Protein AF-A0A8X6Z2D5-F1 (afdb_monomer_lite)

pLDDT: mean 85.99, std 12.81, range [37.62, 97.56]

Structure (mmCIF, N/CA/C/O backbone):
data_AF-A0A8X6Z2D5-F1
#
_entry.id   AF-A0A8X6Z2D5-F1
#
loop_
_atom_site.group_PDB
_atom_site.id
_atom_site.type_symbol
_atom_site.label_atom_id
_atom_site.label_alt_id
_atom_site.label_comp_id
_atom_site.label_asym_id
_atom_site.label_entity_id
_atom_site.label_seq_id
_atom_site.pdbx_PDB_ins_code
_atom_site.Cartn_x
_atom_site.Cartn_y
_atom_site.Cartn_z
_atom_site.occupancy
_atom_site.B_iso_or_equiv
_atom_site.auth_seq_id
_atom_site.auth_comp_id
_atom_site.auth_asym_id
_atom_site.auth_atom_id
_atom_site.pdbx_PDB_model_num
ATOM 1 N N . MET A 1 1 ? -10.924 26.704 17.036 1.00 37.62 1 MET A N 1
ATOM 2 C CA . MET A 1 1 ? -10.462 25.997 18.249 1.00 37.62 1 MET A CA 1
ATOM 3 C C . MET A 1 1 ? -11.273 24.718 18.357 1.00 37.62 1 MET A C 1
ATOM 5 O O . MET A 1 1 ? -12.371 24.738 18.892 1.00 37.62 1 MET A O 1
ATOM 9 N N . THR A 1 2 ? -10.806 23.652 17.717 1.00 44.72 2 THR A N 1
ATOM 10 C CA . THR A 1 2 ? -11.481 22.350 17.671 1.00 44.72 2 THR A CA 1
ATOM 11 C C . THR A 1 2 ? -11.037 21.524 18.874 1.00 44.72 2 THR A C 1
ATOM 13 O O . THR A 1 2 ? -9.843 21.327 19.091 1.00 44.72 2 THR A O 1
ATOM 16 N N . GLN A 1 3 ? -12.001 21.111 19.698 1.00 43.38 3 GLN A N 1
ATOM 17 C CA . GLN A 1 3 ? -11.775 20.192 20.811 1.00 43.38 3 GLN A CA 1
ATOM 18 C C . GLN A 1 3 ? -11.219 18.876 20.270 1.00 43.38 3 GLN A C 1
ATOM 20 O O . GLN A 1 3 ? -11.654 18.371 19.237 1.00 43.38 3 GLN A O 1
ATOM 25 N N . ALA A 1 4 ? -10.183 18.396 20.940 1.00 48.38 4 ALA A N 1
ATOM 26 C CA . ALA A 1 4 ? -9.207 17.505 20.363 1.00 48.38 4 ALA A CA 1
ATOM 27 C C . ALA A 1 4 ? -9.666 16.038 20.412 1.00 48.38 4 ALA A C 1
ATOM 29 O O . ALA A 1 4 ? -10.122 15.540 21.441 1.00 48.38 4 ALA A O 1
ATOM 30 N N . ASN A 1 5 ? -9.487 15.343 19.289 1.00 57.16 5 ASN A N 1
ATOM 31 C CA . ASN A 1 5 ? -9.831 13.937 19.059 1.00 57.16 5 ASN A CA 1
ATOM 32 C C . ASN A 1 5 ? -8.776 12.977 19.671 1.00 57.16 5 ASN A C 1
ATOM 34 O O . ASN A 1 5 ? -8.463 11.919 19.127 1.00 57.16 5 ASN A O 1
ATOM 38 N N . ILE A 1 6 ? -8.194 13.376 20.810 1.00 58.06 6 ILE A N 1
ATOM 39 C CA . ILE A 1 6 ? -6.937 12.854 21.379 1.00 58.06 6 ILE A CA 1
ATOM 40 C C . ILE A 1 6 ? -6.948 11.334 21.626 1.00 58.06 6 ILE A C 1
ATOM 42 O O . ILE A 1 6 ? -5.952 10.692 21.293 1.00 58.06 6 ILE A O 1
ATOM 46 N N . PRO A 1 7 ? -8.012 10.714 22.179 1.00 61.72 7 PRO A N 1
ATOM 47 C CA . PRO A 1 7 ? -7.972 9.287 22.514 1.00 61.72 7 PRO A CA 1
ATOM 48 C C . PRO A 1 7 ? -7.871 8.384 21.279 1.00 61.72 7 PRO A C 1
ATOM 50 O O . PRO A 1 7 ? -7.182 7.365 21.304 1.00 61.72 7 PRO A O 1
ATOM 53 N N . MET A 1 8 ? -8.529 8.775 20.183 1.00 66.75 8 MET A N 1
ATOM 54 C CA . MET A 1 8 ? -8.512 8.028 18.924 1.00 66.75 8 MET A CA 1
ATOM 55 C C . MET A 1 8 ? -7.138 8.126 18.250 1.00 66.75 8 MET A C 1
ATOM 57 O O . MET A 1 8 ? -6.596 7.126 17.781 1.00 66.75 8 MET A O 1
ATOM 61 N N . GLU A 1 9 ? -6.535 9.316 18.275 1.00 78.44 9 GLU A N 1
ATOM 62 C CA . GLU A 1 9 ? -5.203 9.563 17.713 1.00 78.44 9 GLU A CA 1
ATOM 63 C C . GLU A 1 9 ? -4.095 8.845 18.499 1.00 78.44 9 GLU A C 1
ATOM 65 O O . GLU A 1 9 ? -3.154 8.328 17.897 1.00 78.44 9 GLU A O 1
ATOM 70 N N . GLN A 1 10 ? -4.222 8.735 19.827 1.00 81.44 10 GLN A N 1
ATOM 71 C CA . GLN A 1 10 ? -3.289 7.970 20.665 1.00 81.44 10 GLN A CA 1
ATOM 72 C C . GLN A 1 10 ? -3.332 6.466 20.369 1.00 81.44 10 GLN A C 1
ATOM 74 O O . GLN A 1 10 ? -2.277 5.842 20.233 1.00 81.44 10 GLN A O 1
ATOM 79 N N . GLY A 1 11 ? -4.530 5.887 20.227 1.00 86.12 11 GLY A N 1
ATOM 80 C CA . GLY A 1 11 ? -4.684 4.471 19.883 1.00 86.12 11 GLY A CA 1
ATOM 81 C C . GLY A 1 11 ? -4.113 4.140 18.501 1.00 86.12 11 GLY A C 1
ATOM 82 O O . GLY A 1 11 ? -3.405 3.145 18.339 1.00 86.12 11 GLY A O 1
ATOM 83 N N . LEU A 1 12 ? -4.356 5.011 17.517 1.00 89.19 12 LEU A N 1
ATOM 84 C CA . LEU A 1 12 ? -3.780 4.886 16.178 1.00 89.19 12 LEU A CA 1
ATOM 85 C C . LEU A 1 12 ? -2.249 4.981 16.204 1.00 89.19 12 LEU A C 1
ATOM 87 O O . LEU A 1 12 ? -1.568 4.169 15.577 1.00 89.19 12 LEU A O 1
ATOM 91 N N . LEU A 1 13 ? -1.702 5.946 16.949 1.00 91.62 13 LEU A N 1
ATOM 92 C CA . LEU A 1 13 ? -0.259 6.128 17.069 1.00 91.62 13 LEU A CA 1
ATOM 93 C C . LEU A 1 13 ? 0.415 4.875 17.634 1.00 91.62 13 LEU A C 1
ATOM 95 O O . LEU A 1 13 ? 1.372 4.395 17.033 1.00 91.62 13 LEU A O 1
ATOM 99 N N . GLN A 1 14 ? -0.120 4.310 18.720 1.00 89.31 14 GLN A N 1
ATOM 100 C CA . GLN A 1 14 ? 0.413 3.087 19.326 1.00 89.31 14 GLN A CA 1
ATOM 101 C C . GLN A 1 14 ? 0.432 1.918 18.328 1.00 89.31 14 GLN A C 1
ATOM 103 O O . GLN A 1 14 ? 1.433 1.217 18.186 1.00 89.31 14 GLN A O 1
ATOM 108 N N . LYS A 1 15 ? -0.654 1.744 17.567 1.00 89.69 15 LYS A N 1
ATOM 109 C CA . LYS A 1 15 ? -0.743 0.693 16.545 1.00 89.69 15 LYS A CA 1
ATOM 110 C C . LYS A 1 15 ? 0.291 0.840 15.442 1.00 89.69 15 LYS A C 1
ATOM 112 O O . LYS A 1 15 ? 0.773 -0.176 14.938 1.00 89.69 15 LYS A O 1
ATOM 117 N N . VAL A 1 16 ? 0.589 2.072 15.042 1.00 91.25 16 VAL A N 1
ATOM 118 C CA . VAL A 1 16 ? 1.558 2.374 13.988 1.00 91.25 16 VAL A CA 1
ATOM 119 C C . VAL A 1 16 ? 2.995 2.228 14.486 1.00 91.25 16 VAL A C 1
ATOM 121 O O . VAL A 1 16 ? 3.838 1.707 13.755 1.00 91.25 16 VAL A O 1
ATOM 124 N N . THR A 1 17 ? 3.289 2.632 15.725 1.00 92.62 17 THR A N 1
ATOM 125 C CA . THR A 1 17 ? 4.645 2.534 16.293 1.00 92.62 17 THR A CA 1
ATOM 126 C C . THR A 1 17 ? 5.128 1.096 16.457 1.00 92.62 17 THR A C 1
ATOM 128 O O . THR A 1 17 ? 6.333 0.860 16.427 1.00 92.62 17 THR A O 1
ATOM 131 N N . ASP A 1 18 ? 4.207 0.137 16.550 1.00 91.75 18 ASP A N 1
ATOM 132 C CA . ASP A 1 18 ? 4.525 -1.291 16.652 1.00 91.75 18 ASP A CA 1
ATOM 133 C C . ASP A 1 18 ? 4.769 -1.958 15.285 1.00 91.75 18 ASP A C 1
ATOM 135 O O . ASP A 1 18 ? 5.197 -3.108 15.216 1.00 91.75 18 ASP A O 1
ATOM 139 N N . ILE A 1 19 ? 4.504 -1.274 14.166 1.00 93.88 19 ILE A N 1
ATOM 140 C CA . ILE A 1 19 ? 4.660 -1.870 12.830 1.00 93.88 19 ILE A CA 1
ATOM 141 C C . ILE A 1 19 ? 6.116 -2.265 12.536 1.00 93.88 19 ILE A C 1
ATOM 143 O O . ILE A 1 19 ? 6.326 -3.386 12.069 1.00 93.88 19 ILE A O 1
ATOM 147 N N . PRO A 1 20 ? 7.141 -1.424 12.785 1.00 94.38 20 PRO A N 1
ATOM 148 C CA . PRO A 1 20 ? 8.518 -1.795 12.472 1.00 94.38 20 PRO A CA 1
ATOM 149 C C . PRO A 1 20 ? 8.979 -3.068 13.191 1.00 94.38 20 PRO A C 1
ATOM 151 O O . PRO A 1 20 ? 9.619 -3.913 12.571 1.00 94.38 20 PRO A O 1
ATOM 154 N N . SER A 1 21 ? 8.624 -3.247 14.469 1.00 93.06 21 SER A N 1
ATOM 155 C CA . SER A 1 21 ? 8.981 -4.463 15.213 1.00 93.06 21 SER A CA 1
ATOM 156 C C . SER A 1 21 ? 8.278 -5.696 14.644 1.00 93.06 21 SER A C 1
ATOM 158 O O . SER A 1 21 ? 8.912 -6.737 14.492 1.00 93.06 21 SER A O 1
ATOM 160 N N . LYS A 1 22 ? 7.011 -5.565 14.234 1.00 92.38 22 LYS A N 1
ATOM 161 C CA . LYS A 1 22 ? 6.257 -6.622 13.545 1.00 92.38 22 LYS A CA 1
ATOM 162 C C . LYS A 1 22 ? 6.861 -6.986 12.183 1.00 92.38 22 LYS A C 1
ATOM 164 O O . LYS A 1 22 ? 7.005 -8.166 11.881 1.00 92.38 22 LYS A O 1
ATOM 169 N N . ILE A 1 23 ? 7.283 -6.001 11.386 1.00 92.94 23 ILE A N 1
ATOM 170 C CA . ILE A 1 23 ? 7.983 -6.241 10.111 1.00 92.94 23 ILE A CA 1
ATOM 171 C C . ILE A 1 23 ? 9.277 -7.017 10.349 1.00 92.94 23 ILE A C 1
ATOM 173 O O . ILE A 1 23 ? 9.542 -7.983 9.644 1.00 92.94 23 ILE A O 1
ATOM 177 N N . LEU A 1 24 ? 10.070 -6.621 11.348 1.00 91.56 24 LEU A N 1
ATOM 178 C CA . LEU A 1 24 ? 11.321 -7.304 11.679 1.00 91.56 24 LEU A CA 1
ATOM 179 C C . LEU A 1 24 ? 11.080 -8.728 12.191 1.00 91.56 24 LEU A C 1
ATOM 181 O O . LEU A 1 24 ? 11.820 -9.637 11.825 1.00 91.56 24 LEU A O 1
ATOM 185 N N . LEU A 1 25 ? 10.036 -8.945 12.993 1.00 91.50 25 LEU A N 1
ATOM 186 C CA . LEU A 1 25 ? 9.676 -10.273 13.492 1.00 91.50 25 LEU A CA 1
ATOM 187 C C . LEU A 1 25 ? 9.255 -11.225 12.361 1.00 91.50 25 LEU A C 1
ATOM 189 O O . LEU A 1 25 ? 9.543 -12.415 12.422 1.00 91.50 25 LEU A O 1
ATOM 193 N N . HIS A 1 26 ? 8.611 -10.696 11.320 1.00 89.19 26 HIS A N 1
ATOM 194 C CA . HIS A 1 26 ? 8.029 -11.472 10.222 1.00 89.19 26 HIS A CA 1
ATOM 195 C C . HIS A 1 26 ? 8.700 -11.208 8.869 1.00 89.19 26 HIS A C 1
ATOM 197 O O . HIS A 1 26 ? 8.080 -11.387 7.825 1.00 89.19 26 HIS A O 1
ATOM 203 N N . HIS A 1 27 ? 9.964 -10.784 8.868 1.00 87.81 27 HIS A N 1
ATOM 204 C CA . HIS A 1 27 ? 10.675 -10.369 7.654 1.00 87.81 27 HIS A CA 1
ATOM 205 C C . HIS A 1 27 ? 10.845 -11.492 6.615 1.00 87.81 27 HIS A C 1
ATOM 207 O O . HIS A 1 27 ? 11.023 -11.202 5.434 1.00 87.81 27 HIS A O 1
ATOM 213 N N . GLU A 1 28 ? 10.772 -12.756 7.040 1.00 85.75 28 GLU A N 1
ATOM 214 C CA . GLU A 1 28 ? 10.828 -13.936 6.165 1.00 85.75 28 GLU A CA 1
ATOM 215 C C . GLU A 1 28 ? 9.470 -14.292 5.536 1.00 85.75 28 GLU A C 1
ATOM 217 O O . GLU A 1 28 ? 9.404 -15.118 4.625 1.00 85.75 28 GLU A O 1
ATOM 222 N N . VAL A 1 29 ? 8.372 -13.688 6.007 1.00 85.25 29 VAL A N 1
ATOM 223 C CA . VAL A 1 29 ? 7.029 -13.988 5.506 1.00 85.25 29 VAL A CA 1
ATOM 224 C C . VAL A 1 29 ? 6.867 -13.443 4.092 1.00 85.25 29 VAL A C 1
ATOM 226 O O . VAL A 1 29 ? 7.018 -12.247 3.828 1.00 85.25 29 VAL A O 1
ATOM 229 N N . GLN A 1 30 ? 6.479 -14.328 3.177 1.00 80.75 30 GLN A N 1
ATOM 230 C CA . GLN A 1 30 ? 6.134 -13.939 1.818 1.00 80.75 30 GLN A CA 1
ATOM 231 C C . GLN A 1 30 ? 4.882 -13.058 1.817 1.00 80.75 30 GLN A C 1
ATOM 233 O O . GLN A 1 30 ? 3.907 -13.329 2.513 1.00 80.75 30 GLN A O 1
ATOM 238 N N . ASN A 1 31 ? 4.877 -12.019 0.981 1.00 84.00 31 ASN A N 1
ATOM 239 C CA . ASN A 1 31 ? 3.766 -11.069 0.867 1.00 84.00 31 ASN A CA 1
ATOM 240 C C . ASN A 1 31 ? 3.495 -10.268 2.153 1.00 84.00 31 ASN A C 1
ATOM 242 O O . ASN A 1 31 ? 2.386 -9.790 2.370 1.00 84.00 31 ASN A O 1
ATOM 246 N N . LEU A 1 32 ? 4.520 -10.010 2.965 1.00 90.81 32 LEU A N 1
ATOM 247 C CA . LEU A 1 32 ? 4.444 -9.055 4.071 1.00 90.81 32 LEU A CA 1
ATOM 248 C C . LEU A 1 32 ? 3.837 -7.675 3.705 1.00 90.81 32 LEU A C 1
ATOM 250 O O . LEU A 1 32 ? 3.073 -7.157 4.528 1.00 90.81 32 LEU A O 1
ATOM 254 N N . PRO A 1 33 ? 4.065 -7.087 2.500 1.00 93.19 33 PRO A N 1
ATOM 255 C CA . PRO A 1 33 ? 3.403 -5.835 2.121 1.00 93.19 33 PRO A CA 1
ATOM 256 C C . PRO A 1 33 ? 1.877 -5.923 2.205 1.00 93.19 33 PRO A C 1
ATOM 258 O O . PRO A 1 33 ? 1.208 -4.969 2.583 1.00 93.19 33 PRO A O 1
ATOM 261 N N . GLN A 1 34 ? 1.328 -7.093 1.890 1.00 91.38 34 GLN A N 1
ATOM 262 C CA . GLN A 1 34 ? -0.095 -7.372 1.914 1.00 91.38 34 GLN A CA 1
ATOM 263 C C . GLN A 1 34 ? -0.674 -7.325 3.336 1.00 91.38 34 GLN A C 1
ATOM 265 O O . GLN A 1 34 ? -1.732 -6.736 3.565 1.00 91.38 34 GLN A O 1
ATOM 270 N N . ILE A 1 35 ? 0.027 -7.939 4.290 1.00 91.44 35 ILE A N 1
ATOM 271 C CA . ILE A 1 35 ? -0.368 -7.974 5.703 1.00 91.44 35 ILE A CA 1
ATOM 272 C C . ILE A 1 35 ? -0.375 -6.560 6.265 1.00 91.44 35 ILE A C 1
ATOM 274 O O . ILE A 1 35 ? -1.353 -6.128 6.875 1.00 91.44 35 ILE A O 1
ATOM 278 N N . LEU A 1 36 ? 0.698 -5.815 5.992 1.00 93.50 36 LEU A N 1
ATOM 279 C CA . LEU A 1 36 ? 0.806 -4.420 6.381 1.00 93.50 36 LEU A CA 1
ATOM 280 C C . LEU A 1 36 ? -0.321 -3.584 5.763 1.00 93.50 36 LEU A C 1
ATOM 282 O O . LEU A 1 36 ? -0.966 -2.810 6.464 1.00 93.50 36 LEU A O 1
ATOM 286 N N . LEU A 1 37 ? -0.604 -3.769 4.475 1.00 94.00 37 LEU A N 1
ATOM 287 C CA . LEU A 1 37 ? -1.659 -3.043 3.779 1.00 94.00 37 LEU A CA 1
ATOM 288 C C . LEU A 1 37 ? -3.044 -3.293 4.397 1.00 94.00 37 LEU A C 1
ATOM 290 O O . LEU A 1 37 ? -3.789 -2.342 4.620 1.00 94.00 37 LEU A O 1
ATOM 294 N N . HIS A 1 38 ? -3.362 -4.545 4.740 1.00 92.12 38 HIS A N 1
ATOM 295 C CA . HIS A 1 38 ? -4.599 -4.885 5.450 1.00 92.12 38 HIS A CA 1
ATOM 296 C C . HIS A 1 38 ? -4.652 -4.290 6.855 1.00 92.12 38 HIS A C 1
ATOM 298 O O . HIS A 1 38 ? -5.688 -3.766 7.261 1.00 92.12 38 HIS A O 1
ATOM 304 N N . TYR A 1 39 ? -3.534 -4.323 7.582 1.00 92.19 39 TYR A N 1
ATOM 305 C CA . TYR A 1 39 ? -3.438 -3.718 8.905 1.00 92.19 39 TYR A CA 1
ATOM 306 C C . TYR A 1 39 ? -3.690 -2.206 8.861 1.00 92.19 39 TYR A C 1
ATOM 308 O O . TYR A 1 39 ? -4.437 -1.686 9.684 1.00 92.19 39 TYR A O 1
ATOM 316 N N . LEU A 1 40 ? -3.116 -1.501 7.880 1.00 94.00 40 LEU A N 1
ATOM 317 C CA . LEU A 1 40 ? -3.343 -0.067 7.678 1.00 94.00 40 LEU A CA 1
ATOM 318 C C . LEU A 1 40 ? -4.782 0.225 7.226 1.00 94.00 40 LEU A C 1
ATOM 320 O O . LEU A 1 40 ? -5.379 1.202 7.675 1.00 94.00 40 LEU A O 1
ATOM 324 N N . GLY A 1 41 ? -5.336 -0.622 6.358 1.00 92.69 41 GLY A N 1
ATOM 325 C CA . GLY A 1 41 ? -6.678 -0.465 5.802 1.00 92.69 41 GLY A CA 1
ATOM 326 C C . GLY A 1 41 ? -7.816 -0.677 6.801 1.00 92.69 41 GLY A C 1
ATOM 327 O O . GLY A 1 41 ? -8.890 -0.108 6.614 1.00 92.69 41 GLY A O 1
ATOM 328 N N . HIS A 1 42 ? -7.578 -1.448 7.866 1.00 90.75 42 HIS A N 1
ATOM 329 C CA . HIS A 1 42 ? -8.580 -1.790 8.876 1.00 90.75 42 HIS A CA 1
ATOM 330 C C . HIS A 1 42 ? -9.245 -0.556 9.518 1.00 90.75 42 HIS A C 1
ATOM 332 O O . HIS A 1 42 ? -8.632 0.508 9.646 1.00 90.75 42 HIS A O 1
ATOM 338 N N . GLU A 1 43 ? -10.502 -0.704 9.954 1.00 88.50 43 GLU A N 1
ATOM 339 C CA . GLU A 1 43 ? -11.305 0.385 10.541 1.00 88.50 43 GLU A CA 1
ATOM 340 C C . GLU A 1 43 ? -10.673 0.967 11.801 1.00 88.50 43 GLU A C 1
ATOM 342 O O . GLU A 1 43 ? -10.635 2.181 11.968 1.00 88.50 43 GLU A O 1
ATOM 347 N N . ASP A 1 44 ? -10.080 0.113 12.632 1.00 87.38 44 ASP A N 1
ATOM 348 C CA . ASP A 1 44 ? -9.372 0.563 13.828 1.00 87.38 44 ASP A CA 1
ATOM 349 C C . ASP A 1 44 ? -7.989 1.199 13.555 1.00 87.38 44 ASP A C 1
ATOM 351 O O . ASP A 1 44 ? -7.232 1.434 14.505 1.00 87.38 44 ASP A O 1
ATOM 355 N N . CYS A 1 45 ? -7.619 1.371 12.284 1.00 91.25 45 CYS A N 1
ATOM 356 C CA . CYS A 1 45 ? -6.427 2.081 11.832 1.00 91.25 45 CYS A CA 1
ATOM 357 C C . CYS A 1 45 ? -6.854 3.298 10.999 1.00 91.25 45 CYS A C 1
ATOM 359 O O . CYS A 1 45 ? -7.300 4.295 11.561 1.00 91.25 45 CYS A O 1
ATOM 361 N N . PHE A 1 46 ? -6.731 3.236 9.669 1.00 94.19 46 PHE A N 1
ATOM 362 C CA . PHE A 1 46 ? -7.060 4.360 8.788 1.00 94.19 46 PHE A CA 1
ATOM 363 C C . PHE A 1 46 ? -8.415 4.219 8.088 1.00 94.19 46 PHE A C 1
ATOM 365 O O . PHE A 1 46 ? -8.817 5.148 7.393 1.00 94.19 46 PHE A O 1
ATOM 372 N N . GLY A 1 47 ? -9.122 3.094 8.248 1.00 93.44 47 GLY A N 1
ATOM 373 C CA . GLY A 1 47 ? -10.469 2.910 7.701 1.00 93.44 47 GLY A CA 1
ATOM 374 C C . GLY A 1 47 ? -10.536 3.166 6.197 1.00 93.44 47 GLY A C 1
ATOM 375 O O . GLY A 1 47 ? -11.266 4.042 5.730 1.00 93.44 47 GLY A O 1
ATOM 376 N N . LEU A 1 48 ? -9.751 2.416 5.427 1.00 95.56 48 LEU A N 1
ATOM 377 C CA . LEU A 1 48 ? -9.684 2.574 3.978 1.00 95.56 48 LEU A CA 1
ATOM 378 C C . LEU A 1 48 ? -10.820 1.788 3.305 1.00 95.56 48 LEU A C 1
ATOM 380 O O . LEU A 1 48 ? -11.241 0.741 3.789 1.00 95.56 48 LEU A O 1
ATOM 384 N N . LYS A 1 49 ? -11.358 2.310 2.201 1.00 96.06 49 LYS A N 1
ATOM 385 C CA . LYS A 1 49 ? -12.253 1.582 1.289 1.00 96.06 49 LYS A CA 1
ATOM 386 C C . LYS A 1 49 ? -11.408 0.713 0.358 1.00 96.06 49 LYS A C 1
ATOM 388 O O . LYS A 1 49 ? -11.605 -0.494 0.291 1.00 96.06 49 LYS A O 1
ATOM 393 N N . HIS A 1 50 ? -10.397 1.323 -0.259 1.00 96.88 50 HIS A N 1
ATOM 394 C CA . HIS A 1 50 ? -9.404 0.642 -1.084 1.00 96.88 50 HIS A CA 1
ATOM 395 C C . HIS A 1 50 ? -8.000 1.159 -0.786 1.00 96.88 50 HIS A C 1
ATOM 397 O O . HIS A 1 50 ? -7.818 2.338 -0.478 1.00 96.88 50 HIS A O 1
ATOM 403 N N . ALA A 1 51 ? -7.000 0.296 -0.923 1.00 97.38 51 ALA A N 1
ATOM 404 C CA . ALA A 1 51 ? -5.599 0.694 -0.923 1.00 97.38 51 ALA A CA 1
ATOM 405 C C . ALA A 1 51 ? -4.782 -0.226 -1.827 1.00 97.38 51 ALA A C 1
ATOM 407 O O . ALA A 1 51 ? -5.015 -1.428 -1.870 1.00 97.38 51 ALA A O 1
ATOM 408 N N . ALA A 1 52 ? -3.817 0.327 -2.544 1.00 97.56 52 ALA A N 1
ATOM 409 C CA . ALA A 1 52 ? -2.968 -0.403 -3.465 1.00 97.56 52 ALA A CA 1
ATOM 410 C C . ALA A 1 52 ? -1.533 0.109 -3.368 1.00 97.56 52 ALA A C 1
ATOM 412 O O . ALA A 1 52 ? -1.286 1.317 -3.334 1.00 97.56 52 ALA A O 1
ATOM 413 N N . TYR A 1 53 ? -0.593 -0.828 -3.326 1.00 97.19 53 TYR A N 1
ATOM 414 C CA . TYR A 1 53 ? 0.834 -0.562 -3.318 1.00 97.19 53 TYR A CA 1
ATOM 415 C C . TYR A 1 53 ? 1.467 -1.060 -4.610 1.00 97.19 53 TYR A C 1
ATOM 417 O O . TYR A 1 53 ? 1.263 -2.208 -5.008 1.00 97.19 53 TYR A O 1
ATOM 425 N N . PHE A 1 54 ? 2.256 -0.192 -5.231 1.00 95.62 54 PHE A N 1
ATOM 426 C CA . PHE A 1 54 ? 2.984 -0.447 -6.459 1.00 95.62 54 PHE A CA 1
ATOM 427 C C . PHE A 1 54 ? 4.461 -0.117 -6.283 1.00 95.62 54 PHE A C 1
ATOM 429 O O . PHE A 1 54 ? 4.832 0.748 -5.479 1.00 95.62 54 PHE A O 1
ATOM 436 N N . VAL A 1 55 ? 5.286 -0.763 -7.100 1.00 94.44 55 VAL A N 1
ATOM 437 C CA . VAL A 1 55 ? 6.699 -0.429 -7.246 1.00 94.44 55 VAL A CA 1
ATOM 438 C C . VAL A 1 55 ? 7.003 -0.104 -8.695 1.00 94.44 55 VAL A C 1
ATOM 440 O O . VAL A 1 55 ? 6.761 -0.908 -9.592 1.00 94.44 55 VAL A O 1
ATOM 443 N N . ASP A 1 56 ? 7.508 1.108 -8.897 1.00 92.50 56 ASP A N 1
ATOM 444 C CA . ASP A 1 56 ? 8.053 1.597 -10.154 1.00 92.50 56 ASP A CA 1
ATOM 445 C C . ASP A 1 56 ? 9.562 1.352 -10.152 1.00 92.50 56 ASP A C 1
ATOM 447 O O . ASP A 1 56 ? 10.273 1.837 -9.269 1.00 92.50 56 ASP A O 1
ATOM 451 N N . ASN A 1 57 ? 10.043 0.601 -11.132 1.00 91.75 57 ASN A N 1
ATOM 452 C CA . ASN A 1 57 ? 11.451 0.372 -11.375 1.00 91.75 57 ASN A CA 1
ATOM 453 C C . ASN A 1 57 ? 11.836 0.966 -12.743 1.00 91.75 57 ASN A C 1
ATOM 455 O O . ASN A 1 57 ? 11.563 0.356 -13.784 1.00 91.75 57 ASN A O 1
ATOM 459 N N . PRO A 1 58 ? 12.500 2.135 -12.762 1.00 89.00 58 PRO A N 1
ATOM 460 C CA . PRO A 1 58 ? 12.889 2.796 -14.007 1.00 89.00 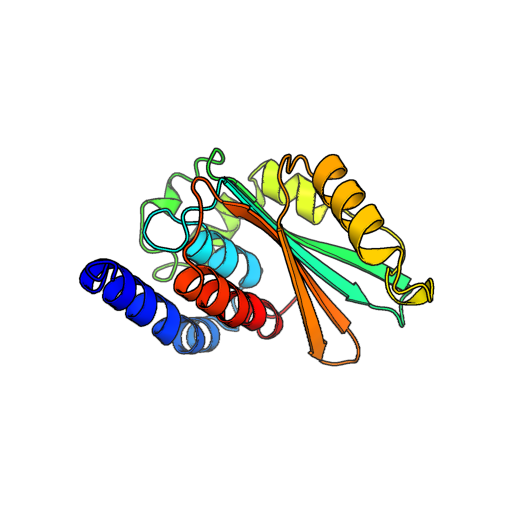58 PRO A CA 1
ATOM 461 C C . PRO A 1 58 ? 13.979 2.052 -14.788 1.00 89.00 58 PRO A C 1
ATOM 463 O O . PRO A 1 58 ? 14.047 2.187 -16.012 1.00 89.00 58 PRO A O 1
ATOM 466 N N . ASP A 1 59 ? 14.814 1.260 -14.107 1.00 90.00 59 ASP A N 1
ATOM 467 C CA . ASP A 1 59 ? 15.916 0.521 -14.735 1.00 90.00 59 ASP A CA 1
ATOM 468 C C . ASP A 1 59 ? 15.389 -0.617 -15.620 1.00 90.00 59 ASP A C 1
ATOM 470 O O . ASP A 1 59 ? 15.925 -0.871 -16.701 1.00 90.00 59 ASP A O 1
ATOM 474 N N . PHE A 1 6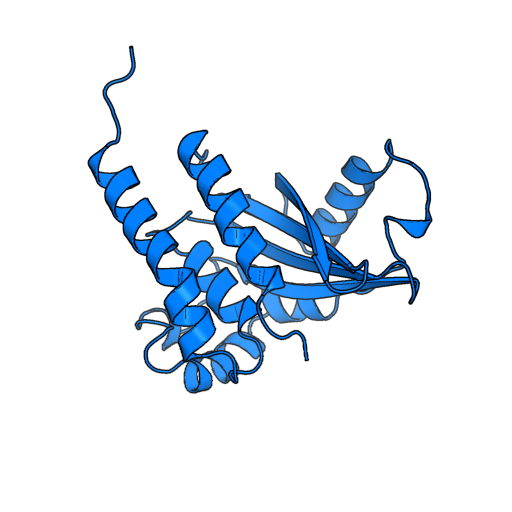0 ? 14.296 -1.258 -15.194 1.00 90.06 60 PHE A N 1
ATOM 475 C CA . PHE A 1 60 ? 13.614 -2.324 -15.937 1.00 90.06 60 PHE A CA 1
ATOM 476 C C . PHE A 1 60 ? 12.343 -1.857 -16.662 1.00 90.06 60 PHE A C 1
ATOM 478 O O . PHE A 1 60 ? 11.656 -2.680 -17.264 1.00 90.06 60 PHE A O 1
ATOM 485 N N . ASP A 1 61 ? 12.053 -0.555 -16.621 1.00 91.19 61 ASP A N 1
ATOM 486 C CA . ASP A 1 61 ? 10.899 0.086 -17.258 1.00 91.19 61 ASP A CA 1
ATOM 487 C C . ASP A 1 61 ? 9.555 -0.560 -16.913 1.00 91.19 61 ASP A C 1
ATOM 489 O O . ASP A 1 61 ? 8.734 -0.822 -17.789 1.00 91.19 61 ASP A O 1
ATOM 493 N N . HIS A 1 62 ? 9.327 -0.837 -15.631 1.00 91.88 62 HIS A N 1
ATOM 494 C CA . HIS A 1 62 ? 8.057 -1.397 -15.193 1.00 91.88 62 HIS A CA 1
ATOM 495 C C . HIS A 1 62 ? 7.506 -0.714 -13.950 1.00 91.88 62 HIS A C 1
ATOM 497 O O . HIS A 1 62 ? 8.233 -0.360 -13.028 1.00 91.88 62 HIS A O 1
ATOM 503 N N . LEU A 1 63 ? 6.186 -0.605 -13.907 1.00 93.31 63 LEU A N 1
ATOM 504 C CA . LEU A 1 63 ? 5.392 -0.392 -12.712 1.00 93.31 63 LEU A CA 1
ATOM 505 C C . LEU A 1 63 ? 4.578 -1.661 -12.466 1.00 93.31 63 LEU A C 1
ATOM 507 O O . LEU A 1 63 ? 3.743 -2.036 -13.293 1.00 93.31 63 LEU A O 1
ATOM 511 N N . ILE A 1 64 ? 4.792 -2.281 -11.309 1.00 95.38 64 ILE A N 1
ATOM 512 C CA . ILE A 1 64 ? 4.100 -3.506 -10.903 1.00 95.38 64 ILE A CA 1
ATOM 513 C C . ILE A 1 64 ? 3.237 -3.264 -9.671 1.00 95.38 64 ILE A C 1
ATOM 515 O O . ILE A 1 64 ? 3.633 -2.542 -8.752 1.00 95.38 64 ILE A O 1
ATOM 519 N N . GLY A 1 65 ? 2.054 -3.873 -9.635 1.00 95.88 65 GLY A N 1
ATOM 520 C CA . GLY A 1 65 ? 1.255 -3.936 -8.415 1.00 95.88 65 GLY A CA 1
ATOM 521 C C . GLY A 1 65 ? 1.777 -5.012 -7.467 1.00 95.88 65 GLY A C 1
ATOM 522 O O . GLY A 1 65 ? 1.983 -6.157 -7.857 1.00 95.88 65 GLY A O 1
ATOM 523 N N . VAL A 1 66 ? 1.987 -4.641 -6.206 1.00 95.12 66 VAL A N 1
ATOM 524 C CA . VAL A 1 66 ? 2.569 -5.517 -5.177 1.00 95.12 66 VAL A CA 1
ATOM 525 C C . VAL A 1 66 ? 1.497 -6.054 -4.235 1.00 95.12 66 VAL A C 1
ATOM 527 O O . VAL A 1 66 ? 1.491 -7.243 -3.928 1.00 95.12 66 VAL A O 1
ATOM 530 N N . ALA A 1 67 ? 0.583 -5.197 -3.775 1.00 95.31 67 ALA A N 1
ATOM 531 C CA . ALA A 1 67 ? -0.475 -5.590 -2.847 1.00 95.31 67 ALA A CA 1
ATOM 532 C C . ALA A 1 67 ? -1.715 -4.705 -2.999 1.00 95.31 67 ALA A C 1
ATOM 534 O O . ALA A 1 67 ? -1.593 -3.488 -3.147 1.00 95.31 67 ALA A O 1
ATOM 535 N N . GLY A 1 68 ? -2.899 -5.313 -2.913 1.00 95.56 68 GLY A N 1
ATOM 536 C CA . GLY A 1 68 ? -4.191 -4.625 -2.882 1.00 95.56 68 GLY A CA 1
ATOM 537 C C . GLY A 1 68 ? -5.018 -4.971 -1.643 1.00 95.56 68 GLY A C 1
ATOM 538 O O . GLY A 1 68 ? -5.033 -6.115 -1.203 1.00 95.56 68 GLY A O 1
ATOM 539 N N . TYR A 1 69 ? -5.731 -3.986 -1.108 1.00 95.00 69 TYR A N 1
ATOM 540 C CA . TYR A 1 69 ? -6.699 -4.099 -0.020 1.00 95.00 69 TYR A CA 1
ATOM 541 C C . TYR A 1 69 ? -8.038 -3.506 -0.457 1.00 95.00 69 TYR A C 1
ATOM 543 O O . TYR A 1 69 ? -8.079 -2.383 -0.965 1.00 95.00 69 TYR A O 1
ATOM 551 N N . SER A 1 70 ? -9.123 -4.232 -0.197 1.00 94.88 70 SER A N 1
ATOM 552 C CA . SER A 1 70 ? -10.490 -3.721 -0.255 1.00 94.88 70 SER A CA 1
ATOM 553 C C . SER A 1 70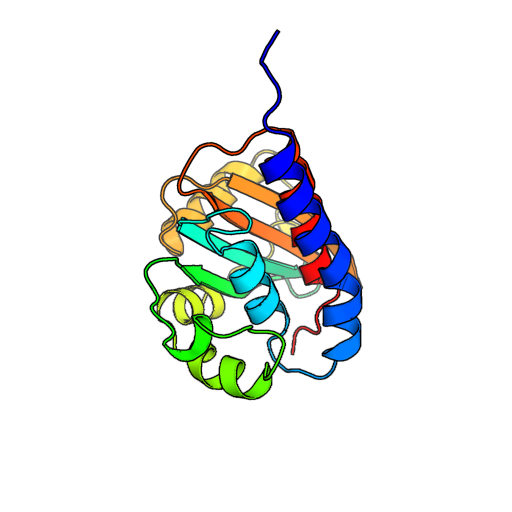 ? -11.204 -4.045 1.049 1.00 94.88 70 SER A C 1
ATOM 555 O O . SER A 1 70 ? -11.061 -5.139 1.593 1.00 94.88 70 SER A O 1
ATOM 557 N N . ASN A 1 71 ? -12.013 -3.113 1.543 1.00 90.94 71 ASN A N 1
ATOM 558 C CA . ASN A 1 71 ? -12.851 -3.350 2.713 1.00 90.94 71 ASN A CA 1
ATOM 559 C C . ASN A 1 71 ? -14.047 -4.275 2.437 1.00 90.94 71 ASN A C 1
ATOM 561 O O . ASN A 1 71 ? -14.713 -4.681 3.387 1.00 90.94 71 ASN A O 1
ATOM 565 N N . GLN A 1 72 ? -14.359 -4.538 1.165 1.00 87.19 72 GLN A N 1
ATOM 566 C CA . GLN A 1 72 ? -15.411 -5.473 0.753 1.00 87.19 72 GLN A CA 1
ATOM 567 C C . GLN A 1 72 ? -14.899 -6.915 0.679 1.00 87.19 72 GLN A C 1
ATOM 569 O O . GLN A 1 72 ? -15.690 -7.856 0.752 1.00 87.19 72 GLN A O 1
ATOM 574 N N . ASP A 1 73 ? -13.581 -7.093 0.575 1.00 82.88 73 ASP A N 1
ATOM 575 C CA . ASP A 1 73 ? -12.962 -8.408 0.540 1.00 82.88 73 ASP A CA 1
ATOM 576 C C . ASP A 1 73 ? -12.974 -9.016 1.951 1.00 82.88 73 ASP A C 1
ATOM 578 O O . ASP A 1 73 ? -12.119 -8.752 2.803 1.00 82.88 73 ASP A O 1
ATOM 582 N N . HIS A 1 74 ? -13.981 -9.847 2.218 1.00 67.19 74 HIS A N 1
ATOM 583 C CA . HIS A 1 74 ? -14.109 -10.557 3.483 1.00 67.19 74 HIS A CA 1
ATOM 584 C C . HIS A 1 74 ? -13.104 -11.711 3.562 1.00 67.19 74 HIS A C 1
ATOM 586 O O . HIS A 1 74 ? -13.337 -12.805 3.051 1.00 67.19 74 HIS A O 1
ATOM 592 N N . CYS A 1 75 ? -11.995 -11.497 4.267 1.00 70.19 75 CYS A N 1
ATOM 593 C CA . CYS A 1 75 ? -11.138 -12.587 4.718 1.00 70.19 75 CYS A CA 1
ATOM 594 C C . CYS A 1 75 ? -11.616 -13.042 6.102 1.00 70.19 75 CYS A C 1
ATOM 596 O O . CYS A 1 75 ? -11.496 -12.302 7.075 1.00 70.19 75 CYS A O 1
ATOM 598 N N . SER A 1 76 ? -12.147 -14.261 6.215 1.00 62.62 76 SER A N 1
ATOM 599 C CA . SER A 1 76 ? -12.611 -14.824 7.496 1.00 62.62 76 SER A CA 1
ATOM 600 C C . SER A 1 76 ? -11.509 -14.874 8.563 1.00 62.62 76 SER A C 1
ATOM 602 O O . SER A 1 76 ? -11.803 -14.758 9.748 1.00 62.62 76 SER A O 1
ATOM 604 N N . LYS A 1 77 ? -10.239 -14.962 8.142 1.00 62.75 77 LYS A N 1
ATOM 605 C CA . LYS A 1 77 ? -9.061 -14.892 9.020 1.00 62.75 77 LYS A CA 1
ATOM 606 C C . LYS A 1 77 ? -8.635 -13.461 9.384 1.00 62.75 77 LYS A C 1
ATOM 608 O O . LYS A 1 77 ? -7.813 -13.295 10.273 1.00 62.75 77 LYS A O 1
ATOM 613 N N . ALA A 1 78 ? -9.181 -12.426 8.737 1.00 57.41 78 ALA A N 1
ATOM 614 C CA . ALA A 1 78 ? -8.876 -11.027 9.065 1.00 57.41 78 ALA A CA 1
ATOM 615 C C . ALA A 1 78 ? -9.556 -10.529 10.349 1.00 57.41 78 ALA A C 1
ATOM 617 O O . ALA A 1 78 ? -9.220 -9.449 10.822 1.00 57.41 78 ALA A O 1
ATOM 618 N N . ALA A 1 79 ? -10.507 -11.293 10.902 1.00 56.16 79 ALA A N 1
ATOM 619 C CA . ALA A 1 79 ? -11.113 -11.002 12.202 1.00 56.16 79 ALA A CA 1
ATOM 620 C C . ALA A 1 79 ? -10.175 -11.330 13.382 1.00 56.16 79 ALA A C 1
ATOM 622 O O . ALA A 1 79 ? -10.418 -10.891 14.505 1.00 56.16 79 ALA A O 1
ATOM 623 N N . GLU A 1 80 ? -9.109 -12.097 13.136 1.00 64.94 80 GLU A N 1
ATOM 624 C CA . GLU A 1 80 ? -8.066 -12.410 14.110 1.00 64.94 80 GLU A CA 1
ATOM 625 C C . GLU A 1 80 ? -6.853 -11.481 13.925 1.00 64.94 80 GLU A C 1
ATOM 627 O O . GLU A 1 80 ? -6.673 -10.853 12.882 1.00 64.94 80 GLU A O 1
ATOM 632 N N . ASP A 1 81 ? -6.010 -11.364 14.954 1.00 76.94 81 ASP A N 1
ATOM 633 C CA . ASP A 1 81 ? -4.784 -10.562 14.886 1.00 76.94 81 ASP A CA 1
ATOM 634 C C . ASP A 1 81 ? -3.849 -11.101 13.790 1.00 76.94 81 ASP A C 1
ATOM 636 O O . ASP A 1 81 ? -3.201 -12.135 13.965 1.00 76.94 81 ASP A O 1
ATOM 640 N N . LEU A 1 82 ? -3.778 -10.365 12.672 1.00 83.38 82 LEU A N 1
ATOM 641 C CA . LEU A 1 82 ? -3.031 -10.697 11.450 1.00 83.38 82 LEU A CA 1
ATOM 642 C C . LEU A 1 82 ? -1.562 -11.059 11.700 1.00 83.38 82 LEU A C 1
ATOM 644 O O . LEU A 1 82 ? -0.942 -11.757 10.900 1.00 83.38 82 LEU A O 1
ATOM 648 N N . TRP A 1 83 ? -0.999 -10.555 12.795 1.00 86.12 83 TRP A N 1
ATOM 649 C CA . TRP A 1 83 ? 0.404 -10.725 13.143 1.00 86.12 83 TRP A CA 1
ATOM 650 C C . TRP A 1 83 ? 0.672 -11.993 13.964 1.00 86.12 83 TRP A C 1
ATOM 652 O O . TRP A 1 83 ? 1.826 -12.385 14.098 1.00 86.12 83 TRP A O 1
ATOM 662 N N . LYS A 1 84 ? -0.358 -12.668 14.498 1.00 85.44 84 LYS A N 1
ATOM 663 C CA . LYS A 1 84 ? -0.175 -13.917 15.263 1.00 85.44 84 LYS A CA 1
ATOM 664 C C . LYS A 1 84 ? 0.183 -15.107 14.380 1.00 85.44 84 LYS A C 1
ATOM 666 O O . LYS A 1 84 ? 1.018 -15.914 14.775 1.00 85.44 84 LYS A O 1
ATOM 671 N N . ASP A 1 85 ? -0.445 -15.210 13.210 1.00 82.94 85 ASP A N 1
ATOM 672 C CA . ASP A 1 85 ? -0.161 -16.253 12.219 1.00 82.94 85 ASP A CA 1
ATOM 673 C C . ASP A 1 85 ? -0.185 -15.679 10.788 1.00 82.94 85 ASP A C 1
ATOM 675 O O . ASP A 1 85 ? -1.149 -15.853 10.030 1.00 82.94 85 ASP A O 1
ATOM 679 N N . PRO A 1 86 ? 0.880 -14.956 10.404 1.00 83.31 86 PRO A N 1
ATOM 680 C CA . PRO A 1 86 ? 0.932 -14.259 9.124 1.00 83.31 86 PRO A CA 1
ATOM 681 C C . PRO A 1 86 ? 0.982 -15.213 7.917 1.00 83.31 86 PRO A C 1
ATOM 683 O O . PRO A 1 86 ? 0.519 -14.853 6.833 1.00 83.31 86 PRO A O 1
ATOM 686 N N . ASN A 1 87 ? 1.469 -16.447 8.094 1.00 81.56 87 ASN A N 1
ATOM 687 C CA . ASN A 1 87 ? 1.514 -17.455 7.029 1.00 81.56 87 ASN A CA 1
ATOM 688 C C . ASN A 1 87 ? 0.112 -17.987 6.705 1.00 81.56 87 ASN A C 1
ATOM 690 O O . ASN A 1 87 ? -0.283 -18.020 5.540 1.00 81.56 87 ASN A O 1
ATOM 694 N N . SER A 1 88 ? -0.685 -18.321 7.725 1.00 78.19 88 SER A N 1
ATOM 695 C CA . SER A 1 88 ? -2.085 -18.717 7.523 1.00 78.19 88 SER A CA 1
ATOM 696 C C . SER A 1 88 ? -2.928 -17.621 6.882 1.00 78.19 88 SER A C 1
ATOM 698 O O . SER A 1 88 ? -3.901 -17.923 6.178 1.00 78.19 88 SER A O 1
ATOM 700 N N . PHE A 1 89 ? -2.597 -16.359 7.159 1.00 78.81 89 PHE A N 1
ATOM 701 C CA . PHE A 1 89 ? -3.267 -15.217 6.561 1.00 78.81 89 PHE A CA 1
ATOM 702 C C . PHE A 1 89 ? -2.903 -15.062 5.083 1.00 78.81 89 PHE A C 1
ATOM 704 O O . PHE A 1 89 ? -3.806 -14.852 4.274 1.00 78.81 89 PHE A O 1
ATOM 711 N N . HIS A 1 90 ? -1.624 -15.239 4.722 1.00 78.69 90 HIS A N 1
ATOM 712 C CA . HIS A 1 90 ? -1.114 -15.134 3.351 1.00 78.69 90 HIS A CA 1
ATOM 713 C C . HIS A 1 90 ? -1.920 -15.966 2.328 1.00 78.69 90 HIS A C 1
ATOM 715 O O . HIS A 1 90 ? -2.291 -15.462 1.262 1.00 78.69 90 HIS A O 1
ATOM 721 N N . GLU A 1 91 ? -2.251 -17.216 2.647 1.00 76.62 91 GLU A N 1
ATOM 722 C CA . GLU A 1 91 ? -3.021 -18.078 1.738 1.00 76.62 91 GLU A CA 1
ATOM 723 C C . GLU A 1 91 ? -4.445 -17.555 1.495 1.00 76.62 91 GLU A C 1
ATOM 725 O O . GLU A 1 91 ? -4.955 -17.581 0.370 1.00 76.62 91 GLU A O 1
ATOM 730 N N . ALA A 1 92 ? -5.082 -17.040 2.549 1.00 81.25 92 ALA A N 1
ATOM 731 C CA . ALA A 1 92 ? -6.440 -16.518 2.475 1.00 81.25 92 ALA A CA 1
ATOM 732 C C . ALA A 1 92 ? -6.494 -15.216 1.664 1.00 81.25 92 ALA A C 1
ATOM 734 O O . ALA A 1 92 ? -7.392 -15.018 0.847 1.00 81.25 92 ALA A O 1
ATOM 735 N N . ILE A 1 93 ? -5.502 -14.346 1.851 1.00 81.19 93 ILE A N 1
ATOM 736 C CA . ILE A 1 93 ? -5.469 -13.017 1.242 1.00 81.19 93 ILE A CA 1
ATOM 737 C C . ILE A 1 93 ? -5.000 -12.996 -0.216 1.00 81.19 93 ILE A C 1
ATOM 739 O O . ILE A 1 93 ? -5.439 -12.165 -1.014 1.00 81.19 93 ILE A O 1
ATOM 743 N N . THR A 1 94 ? -4.133 -13.928 -0.606 1.00 81.12 94 THR A N 1
ATOM 744 C CA . THR A 1 94 ? -3.659 -14.028 -1.998 1.00 81.12 94 THR A CA 1
ATOM 745 C C . THR A 1 94 ? -4.809 -14.281 -2.968 1.00 81.12 94 THR A C 1
ATOM 747 O O . THR A 1 94 ? -4.739 -13.920 -4.141 1.00 81.12 94 THR A O 1
ATOM 750 N N . ASN A 1 95 ? -5.900 -14.857 -2.464 1.00 83.56 95 ASN A N 1
ATOM 751 C CA . ASN A 1 95 ? -7.058 -15.200 -3.261 1.00 83.56 95 ASN A CA 1
ATOM 752 C C . ASN A 1 95 ? -8.120 -14.104 -3.380 1.00 83.56 95 ASN A C 1
ATOM 754 O O . ASN A 1 95 ? -9.056 -14.311 -4.151 1.00 83.56 95 ASN A O 1
ATOM 758 N N . LEU A 1 96 ? -7.967 -12.969 -2.695 1.00 90.00 96 LEU A N 1
ATOM 759 C CA . LEU A 1 96 ? -8.939 -11.875 -2.743 1.00 90.00 96 LEU A CA 1
ATOM 760 C C . LEU A 1 96 ? -8.933 -11.179 -4.110 1.00 90.00 96 LEU A C 1
ATOM 762 O O . LEU A 1 96 ? -7.873 -10.970 -4.711 1.00 90.00 96 LEU A O 1
ATOM 766 N N . ASP A 1 97 ? -10.119 -10.826 -4.600 1.00 93.38 97 ASP A N 1
ATOM 767 C CA . ASP A 1 97 ? -10.313 -10.364 -5.975 1.00 93.38 97 ASP A CA 1
ATOM 768 C C . ASP A 1 97 ? -9.631 -9.020 -6.228 1.00 93.38 97 ASP A C 1
ATOM 770 O O . ASP A 1 97 ? -8.920 -8.865 -7.228 1.00 93.38 97 ASP A O 1
ATOM 774 N N . PHE A 1 98 ? -9.767 -8.062 -5.304 1.00 95.12 98 PHE A N 1
ATOM 775 C CA . PHE A 1 98 ? -9.109 -6.768 -5.458 1.00 95.12 98 PHE A CA 1
ATOM 776 C C . PHE A 1 98 ? -7.586 -6.912 -5.419 1.00 95.12 98 PHE A C 1
ATOM 778 O O . PHE A 1 98 ? -6.872 -6.298 -6.214 1.00 95.12 98 PHE A O 1
ATOM 785 N N . ASN A 1 99 ? -7.076 -7.780 -4.545 1.00 94.56 99 ASN A N 1
ATOM 786 C CA . ASN A 1 99 ? -5.650 -8.050 -4.484 1.00 94.56 99 ASN A CA 1
ATOM 787 C C . ASN A 1 99 ? -5.110 -8.658 -5.785 1.00 94.56 99 ASN A C 1
ATOM 789 O O . ASN A 1 99 ? -4.113 -8.177 -6.323 1.00 94.56 99 ASN A O 1
ATOM 793 N N . LYS A 1 100 ? -5.781 -9.686 -6.318 1.00 93.94 100 LYS A N 1
ATOM 794 C CA . LYS A 1 100 ? -5.432 -10.291 -7.612 1.00 93.94 100 LYS A CA 1
ATOM 795 C C . LYS A 1 100 ? -5.410 -9.246 -8.719 1.00 93.94 100 LYS A C 1
ATOM 797 O O . LYS A 1 100 ? -4.468 -9.217 -9.508 1.00 93.94 100 LYS A O 1
ATOM 802 N N . LYS A 1 101 ? -6.406 -8.356 -8.740 1.00 95.88 101 LYS A N 1
ATOM 803 C CA . LYS A 1 101 ? -6.486 -7.261 -9.706 1.00 95.88 101 LYS A CA 1
ATOM 804 C C . LYS A 1 101 ? -5.273 -6.336 -9.611 1.00 95.88 101 LYS A C 1
ATOM 806 O O . LYS A 1 101 ? -4.628 -6.097 -10.629 1.00 95.88 101 LYS A O 1
ATOM 811 N N . VAL A 1 102 ? -4.913 -5.879 -8.409 1.00 96.25 102 VAL A N 1
ATOM 812 C CA . VAL A 1 102 ? -3.720 -5.040 -8.207 1.00 96.25 102 VAL A CA 1
ATOM 813 C C . VAL A 1 102 ? -2.452 -5.786 -8.617 1.00 96.25 102 VAL A C 1
ATOM 815 O O . VAL A 1 102 ? -1.670 -5.250 -9.388 1.00 96.25 102 VAL A O 1
ATOM 818 N N . ARG A 1 103 ? -2.260 -7.037 -8.189 1.00 94.88 103 ARG A N 1
ATOM 819 C CA . ARG A 1 103 ? -1.060 -7.828 -8.522 1.00 94.88 103 ARG A CA 1
ATOM 820 C C . ARG A 1 103 ? -0.930 -8.175 -10.004 1.00 94.88 103 ARG A C 1
ATOM 822 O O . ARG A 1 103 ? 0.175 -8.390 -10.483 1.00 94.88 103 ARG A O 1
ATOM 829 N N . SER A 1 104 ? -2.045 -8.228 -10.729 1.00 95.44 104 SER A N 1
ATOM 830 C CA . SER A 1 104 ? -2.049 -8.393 -12.186 1.00 95.44 104 SER A CA 1
ATOM 831 C C . SER A 1 104 ? -1.725 -7.102 -12.945 1.00 95.44 104 SER A C 1
ATOM 833 O O . SER A 1 104 ? -1.532 -7.141 -14.158 1.00 95.44 104 SER A O 1
ATOM 835 N N . TYR A 1 105 ? -1.677 -5.959 -12.252 1.00 96.06 105 TYR A N 1
ATOM 836 C CA . TYR A 1 105 ? -1.395 -4.675 -12.870 1.00 96.06 105 TYR A CA 1
ATOM 837 C C . TYR A 1 105 ? 0.077 -4.573 -13.269 1.00 96.06 105 TYR A C 1
ATOM 839 O O . TYR A 1 105 ? 0.979 -4.712 -12.438 1.00 96.06 105 TYR A O 1
ATOM 847 N N . PHE A 1 106 ? 0.298 -4.265 -14.544 1.00 94.38 106 PHE A N 1
ATOM 848 C CA . PHE A 1 106 ? 1.613 -4.079 -15.135 1.00 94.38 106 PHE A CA 1
ATOM 849 C C . PHE A 1 106 ? 1.548 -2.988 -16.208 1.00 94.38 106 PHE A C 1
ATOM 851 O O . PHE A 1 106 ? 0.659 -3.006 -17.060 1.00 94.38 106 PHE A O 1
ATOM 858 N N . GLN A 1 107 ? 2.497 -2.055 -16.188 1.00 92.94 107 GLN A N 1
ATOM 859 C CA . GLN A 1 107 ? 2.713 -1.079 -17.262 1.00 92.94 107 GLN A CA 1
ATOM 860 C C . GLN A 1 107 ? 4.163 -0.578 -17.254 1.00 92.94 107 GLN A C 1
ATOM 862 O O . GLN A 1 107 ? 4.917 -0.914 -16.346 1.00 92.94 107 GLN A O 1
ATOM 867 N N . ASP A 1 108 ? 4.529 0.272 -18.214 1.00 91.50 108 ASP A N 1
ATOM 868 C CA . ASP A 1 108 ? 5.839 0.937 -18.237 1.00 91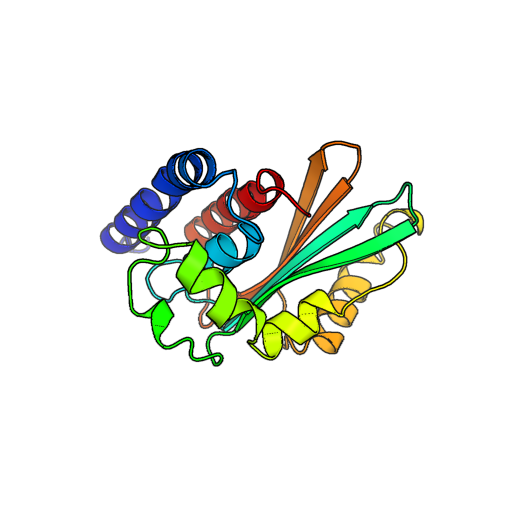.50 108 ASP A CA 1
ATOM 869 C C . ASP A 1 108 ? 6.070 1.831 -17.006 1.00 91.50 108 ASP A C 1
ATOM 871 O O . ASP A 1 108 ? 5.122 2.355 -16.407 1.00 91.50 108 ASP A O 1
ATOM 875 N N . SER A 1 109 ? 7.339 2.091 -16.690 1.00 88.69 109 SER A N 1
ATOM 876 C CA . SER A 1 109 ? 7.722 3.011 -15.616 1.00 88.69 109 SER A CA 1
ATOM 877 C C . SER A 1 109 ? 7.110 4.404 -15.816 1.00 88.69 109 SER A C 1
ATOM 879 O O . SER A 1 109 ? 7.124 4.970 -16.916 1.00 88.69 109 SER A O 1
ATOM 881 N N . LEU A 1 110 ? 6.611 5.005 -14.731 1.00 85.94 110 LEU A N 1
ATOM 882 C CA . LEU A 1 110 ? 6.126 6.388 -14.752 1.00 85.94 110 LEU A CA 1
ATOM 883 C C . LEU A 1 110 ? 7.304 7.364 -14.812 1.00 85.94 110 LEU A C 1
ATOM 885 O O . LEU A 1 110 ? 7.243 8.388 -15.495 1.00 85.94 110 LEU A O 1
ATOM 889 N N . LYS A 1 111 ? 8.406 7.033 -14.132 1.00 80.06 111 LYS A N 1
ATOM 890 C CA . LYS A 1 111 ? 9.574 7.916 -14.010 1.00 80.06 111 LYS A CA 1
ATOM 891 C C . LYS A 1 111 ? 10.434 7.993 -15.265 1.00 80.06 111 LYS A C 1
ATOM 893 O O . LYS A 1 111 ? 11.085 9.014 -15.475 1.00 80.06 111 LYS A O 1
ATOM 898 N N . ARG A 1 112 ? 10.385 6.998 -16.155 1.00 74.38 112 ARG A N 1
ATOM 899 C CA . ARG A 1 112 ? 11.105 7.058 -17.439 1.00 74.38 112 ARG A CA 1
ATOM 900 C C . ARG A 1 112 ? 10.533 8.104 -18.405 1.00 74.38 112 ARG A C 1
ATOM 902 O O . ARG A 1 112 ? 11.264 8.624 -19.244 1.00 74.38 112 ARG A O 1
ATOM 909 N N . LYS A 1 113 ? 9.245 8.455 -18.276 1.00 64.69 113 LYS A N 1
ATOM 910 C CA . LYS A 1 113 ? 8.536 9.358 -19.208 1.00 64.69 113 LYS A CA 1
ATOM 911 C C . LYS A 1 113 ? 8.757 10.860 -18.947 1.00 64.69 113 LYS A C 1
ATOM 913 O O . LYS A 1 113 ? 8.245 11.676 -19.701 1.00 64.69 113 LYS A O 1
ATOM 918 N N . ASN A 1 114 ? 9.606 11.229 -17.979 1.00 53.28 114 ASN A N 1
ATOM 919 C CA . ASN A 1 114 ? 10.231 12.557 -17.843 1.00 53.28 114 ASN A CA 1
ATOM 920 C C . ASN A 1 114 ? 9.278 13.772 -17.906 1.00 53.28 114 ASN A C 1
ATOM 922 O O . ASN A 1 114 ? 9.597 14.808 -18.489 1.00 53.28 114 ASN A O 1
ATOM 926 N N . SER A 1 115 ? 8.107 13.675 -17.278 1.00 53.44 115 SER A N 1
ATOM 927 C CA . SER A 1 115 ? 7.132 14.766 -17.277 1.00 53.44 115 SER A CA 1
ATOM 928 C C . SER A 1 115 ? 6.421 14.877 -15.932 1.00 53.44 115 SER A C 1
ATOM 930 O O . SER A 1 115 ? 5.433 14.189 -15.683 1.00 53.44 115 SER A O 1
ATOM 932 N N . ALA A 1 116 ? 6.920 15.770 -15.077 1.00 52.59 116 ALA A N 1
ATOM 933 C CA . ALA A 1 116 ? 6.382 16.033 -13.740 1.00 52.59 116 ALA A CA 1
ATOM 934 C C . ALA A 1 116 ? 4.892 16.450 -13.733 1.00 52.59 116 ALA A C 1
ATOM 936 O O . ALA A 1 116 ? 4.211 16.254 -12.730 1.00 52.59 116 ALA A O 1
ATOM 937 N N . ASP A 1 117 ? 4.369 16.950 -14.859 1.00 47.53 117 ASP A N 1
ATOM 938 C CA . ASP A 1 117 ? 2.963 17.350 -15.018 1.00 47.53 117 ASP A CA 1
ATOM 939 C C . ASP A 1 117 ? 2.002 16.184 -15.341 1.00 47.53 117 ASP A C 1
ATOM 941 O O . ASP A 1 117 ? 0.784 16.357 -15.289 1.00 47.53 117 ASP A O 1
ATOM 945 N N . HIS A 1 118 ? 2.506 14.979 -15.640 1.00 56.09 118 HIS A N 1
ATOM 946 C CA . HIS A 1 118 ? 1.675 13.816 -15.993 1.00 56.09 118 HIS A CA 1
ATOM 947 C C . HIS A 1 118 ? 1.408 12.844 -14.832 1.00 56.09 118 HIS A C 1
ATOM 949 O O . HIS A 1 118 ? 0.534 11.981 -14.962 1.00 56.09 118 HIS A O 1
ATOM 955 N N . ASP A 1 119 ? 2.095 12.995 -13.696 1.00 64.81 119 ASP A N 1
ATOM 956 C CA . ASP A 1 119 ? 2.023 12.048 -12.574 1.00 64.81 119 ASP A CA 1
ATOM 957 C C . ASP A 1 119 ? 0.598 11.965 -11.987 1.00 64.81 119 ASP A C 1
ATOM 959 O O . ASP A 1 119 ? 0.108 10.875 -11.698 1.00 64.81 119 ASP A O 1
ATOM 963 N N . SER A 1 120 ? -0.129 13.086 -11.888 1.00 69.50 120 SER A N 1
ATOM 964 C CA . SER A 1 120 ? -1.501 13.089 -11.355 1.00 69.50 120 SER A CA 1
ATOM 965 C C . SER A 1 120 ? -2.499 12.404 -12.296 1.00 69.50 120 SER A C 1
ATOM 967 O O . SER A 1 120 ? -3.299 11.584 -11.848 1.00 69.50 120 SER A O 1
ATOM 969 N N . VAL A 1 121 ? -2.438 12.682 -13.601 1.00 75.50 121 VAL A N 1
ATOM 970 C CA . VAL A 1 121 ? -3.339 12.097 -14.610 1.00 75.50 121 VAL A CA 1
ATOM 971 C C . VAL A 1 121 ? -3.095 10.595 -14.756 1.00 75.50 121 VAL A C 1
ATOM 973 O O . VAL A 1 121 ? -4.047 9.815 -14.811 1.00 75.50 121 VAL A O 1
ATOM 976 N N . LEU A 1 122 ? -1.826 10.177 -14.773 1.00 80.62 122 LEU A N 1
ATOM 977 C CA . LEU A 1 122 ? -1.451 8.765 -14.836 1.00 80.62 122 LEU A CA 1
ATOM 978 C C . LEU A 1 122 ? -1.915 8.009 -13.590 1.00 80.62 122 LEU A C 1
ATOM 980 O O . LEU A 1 122 ? -2.457 6.917 -13.722 1.00 80.62 122 LEU A O 1
ATOM 984 N N . VAL A 1 123 ? -1.796 8.597 -12.399 1.00 82.00 123 VAL A N 1
ATOM 985 C CA . VAL A 1 123 ? -2.270 7.961 -11.162 1.00 82.00 123 VAL A CA 1
ATOM 986 C C . VAL A 1 123 ? -3.790 7.832 -11.118 1.00 82.00 123 VAL A C 1
ATOM 988 O O . VAL A 1 123 ? -4.286 6.784 -10.711 1.00 82.00 123 VAL A O 1
ATOM 991 N N . HIS A 1 124 ? -4.541 8.820 -11.610 1.00 87.88 124 HIS A N 1
ATOM 992 C CA . HIS A 1 124 ? -5.997 8.681 -11.742 1.00 87.88 124 HIS A CA 1
ATOM 993 C C . HIS A 1 124 ? -6.381 7.587 -12.742 1.00 87.88 124 HIS A C 1
ATOM 995 O O . HIS A 1 124 ? -7.368 6.883 -12.532 1.00 87.88 124 HIS A O 1
ATOM 1001 N N . LYS A 1 125 ? -5.594 7.405 -13.809 1.00 90.38 125 LYS A N 1
ATOM 1002 C CA . LYS A 1 125 ? -5.786 6.298 -14.748 1.00 90.38 125 LYS A CA 1
ATOM 1003 C C . LYS A 1 125 ? -5.524 4.948 -14.075 1.00 90.38 125 LYS A C 1
ATOM 1005 O O . LYS A 1 125 ? -6.403 4.097 -14.128 1.00 90.38 125 LYS A O 1
ATOM 1010 N N . ILE A 1 126 ? -4.387 4.789 -13.387 1.00 93.44 126 ILE A N 1
ATOM 1011 C CA . ILE A 1 126 ? -4.062 3.566 -12.630 1.00 93.44 126 ILE A CA 1
ATOM 1012 C C . ILE A 1 126 ? -5.196 3.255 -11.651 1.00 93.44 126 ILE A C 1
ATOM 1014 O O . ILE A 1 126 ? -5.736 2.154 -11.669 1.00 93.44 126 ILE A O 1
ATOM 1018 N N . ALA A 1 127 ? -5.593 4.240 -10.838 1.00 94.56 127 ALA A N 1
ATOM 1019 C CA . ALA A 1 127 ? -6.675 4.122 -9.867 1.00 94.56 127 ALA A CA 1
ATOM 1020 C C . ALA A 1 127 ? -7.975 3.641 -10.518 1.00 94.56 127 ALA A C 1
ATOM 1022 O O . ALA A 1 127 ? -8.567 2.668 -10.056 1.00 94.56 127 ALA A O 1
ATOM 1023 N N . LYS A 1 128 ? -8.383 4.259 -11.629 1.00 94.12 128 LYS A N 1
ATOM 1024 C CA . LYS A 1 128 ? -9.573 3.854 -12.380 1.00 94.12 128 LYS A CA 1
ATOM 1025 C C . LYS A 1 128 ? -9.465 2.418 -12.895 1.00 94.12 128 LYS A C 1
ATOM 1027 O O . LYS A 1 128 ? -10.419 1.655 -12.749 1.00 94.12 128 LYS A O 1
ATOM 1032 N N . ASP A 1 129 ? -8.316 2.039 -13.447 1.00 94.25 129 ASP A N 1
ATOM 1033 C CA . ASP A 1 129 ? -8.076 0.699 -13.986 1.00 94.25 129 ASP A CA 1
ATOM 1034 C C . ASP A 1 129 ? -8.182 -0.364 -12.876 1.00 94.25 129 ASP A C 1
ATOM 1036 O O . ASP A 1 129 ? -8.823 -1.405 -13.063 1.00 94.25 129 ASP A O 1
ATOM 1040 N N . ILE A 1 130 ? -7.673 -0.075 -11.671 1.00 95.12 130 ILE A N 1
ATOM 1041 C CA . ILE A 1 130 ? -7.818 -0.963 -10.506 1.00 95.12 130 ILE A CA 1
ATOM 1042 C C . ILE A 1 130 ? -9.158 -0.820 -9.768 1.00 95.12 130 ILE A C 1
ATOM 1044 O O . ILE A 1 130 ? -9.517 -1.714 -9.009 1.00 95.12 130 ILE A O 1
ATOM 1048 N N . GLY A 1 131 ? -9.994 0.166 -10.097 1.00 94.69 131 GLY A N 1
ATOM 1049 C CA . GLY A 1 131 ? -11.343 0.333 -9.535 1.00 94.69 131 GLY A CA 1
ATOM 1050 C C . GLY A 1 131 ? -11.411 1.187 -8.266 1.00 94.69 131 GLY A C 1
ATOM 1051 O O . GLY A 1 131 ? -12.307 0.996 -7.452 1.00 94.69 131 GLY A O 1
ATOM 1052 N N . ILE A 1 132 ? -10.471 2.114 -8.090 1.00 95.62 132 ILE A N 1
ATOM 1053 C CA . ILE A 1 132 ? -10.495 3.146 -7.051 1.00 95.62 132 ILE A CA 1
ATOM 1054 C C . ILE A 1 132 ? -11.123 4.417 -7.637 1.00 95.62 132 ILE A C 1
ATOM 1056 O O . ILE A 1 132 ? -10.614 4.974 -8.609 1.00 95.62 132 ILE A O 1
ATOM 1060 N N . GLU A 1 133 ? -12.223 4.879 -7.042 1.00 93.06 133 GLU A N 1
ATOM 1061 C CA . GLU A 1 133 ? -13.035 5.978 -7.589 1.00 93.06 133 GLU A CA 1
ATOM 1062 C C . GLU A 1 133 ? -12.508 7.359 -7.187 1.00 93.06 133 GLU A C 1
ATOM 1064 O O . GLU A 1 133 ? -12.391 8.244 -8.032 1.00 93.06 133 GLU A O 1
ATOM 1069 N N . ASN A 1 134 ? -12.155 7.532 -5.909 1.00 92.88 134 ASN A N 1
ATOM 1070 C CA . ASN A 1 134 ? -11.674 8.799 -5.351 1.00 92.88 134 ASN A CA 1
ATOM 1071 C C . ASN A 1 134 ? -10.247 8.643 -4.802 1.00 92.88 134 ASN A C 1
ATOM 1073 O O . ASN A 1 134 ? -10.055 8.600 -3.581 1.00 92.88 134 ASN A O 1
ATOM 1077 N N . PRO A 1 135 ? -9.238 8.497 -5.681 1.00 94.38 135 PRO A N 1
ATOM 1078 C CA . PRO A 1 135 ? -7.886 8.190 -5.253 1.00 94.38 135 PRO A CA 1
ATOM 1079 C C . PRO A 1 135 ? -7.204 9.380 -4.576 1.00 94.38 135 PRO A C 1
ATOM 1081 O O . PRO A 1 135 ? -7.215 10.510 -5.057 1.00 94.38 135 PRO A O 1
ATOM 1084 N N . GLN A 1 136 ? -6.508 9.079 -3.492 1.00 93.94 136 GLN A N 1
ATOM 1085 C CA . GLN A 1 136 ? -5.413 9.860 -2.937 1.00 93.94 136 GLN A CA 1
ATOM 1086 C C . GLN A 1 136 ? -4.116 9.075 -3.127 1.00 93.94 136 GLN A C 1
ATOM 1088 O O . GLN A 1 136 ? -4.142 7.852 -3.290 1.00 93.94 136 GLN A O 1
ATOM 1093 N N . MET A 1 137 ? -2.973 9.766 -3.118 1.00 92.94 137 MET A N 1
ATOM 1094 C CA . MET A 1 137 ? -1.695 9.104 -3.357 1.00 92.94 137 MET A CA 1
ATOM 1095 C C . MET A 1 137 ? -0.529 9.629 -2.531 1.00 92.94 137 MET A C 1
ATOM 1097 O O . MET A 1 137 ? -0.448 10.815 -2.205 1.00 92.94 137 MET A O 1
ATOM 1101 N N . PHE A 1 138 ? 0.421 8.728 -2.286 1.00 91.25 138 PHE A N 1
ATOM 1102 C CA . PHE A 1 138 ? 1.774 9.038 -1.840 1.00 91.25 138 PHE A CA 1
ATOM 1103 C C . PHE A 1 138 ? 2.787 8.336 -2.740 1.00 91.25 138 PHE A C 1
ATOM 1105 O O . PHE A 1 138 ? 2.571 7.204 -3.166 1.00 91.25 138 PHE A O 1
ATOM 1112 N N . SER A 1 139 ? 3.925 8.983 -2.970 1.00 91.12 139 SER A N 1
ATOM 1113 C CA . SER A 1 139 ? 5.072 8.370 -3.637 1.00 91.12 139 SER A CA 1
ATOM 1114 C C . SER A 1 139 ? 6.352 8.635 -2.855 1.00 91.12 139 SER A C 1
ATOM 1116 O O . SER A 1 139 ? 6.506 9.713 -2.273 1.00 91.12 139 SER A O 1
ATOM 1118 N N . TRP A 1 140 ? 7.279 7.683 -2.859 1.00 92.25 140 TRP A N 1
ATOM 1119 C CA . TRP A 1 140 ? 8.578 7.813 -2.197 1.00 92.25 140 TRP A CA 1
ATOM 1120 C C . TRP A 1 140 ? 9.659 7.003 -2.914 1.00 92.25 140 TRP A C 1
ATOM 1122 O O . TRP A 1 140 ? 9.363 6.116 -3.710 1.00 92.25 140 TRP A O 1
ATOM 1132 N N . ASN A 1 141 ? 10.923 7.296 -2.614 1.00 90.56 141 ASN A N 1
ATOM 1133 C CA . ASN A 1 141 ? 12.051 6.514 -3.114 1.00 90.56 141 ASN A CA 1
ATOM 1134 C C . ASN A 1 141 ? 12.247 5.256 -2.258 1.00 90.56 141 ASN A C 1
ATOM 1136 O O . ASN A 1 141 ? 12.188 5.314 -1.030 1.00 90.56 141 ASN A O 1
ATOM 1140 N N . VAL A 1 142 ? 12.511 4.136 -2.918 1.00 87.62 142 VAL A N 1
ATOM 1141 C CA . VAL A 1 142 ? 12.805 2.821 -2.339 1.00 87.62 142 VAL A CA 1
ATOM 1142 C C . VAL A 1 142 ? 14.265 2.463 -2.668 1.00 87.62 142 VAL A C 1
ATOM 1144 O O . VAL A 1 142 ? 14.940 3.151 -3.437 1.00 87.62 142 VAL A O 1
ATOM 1147 N N . LYS A 1 143 ? 14.806 1.412 -2.042 1.00 84.25 143 LYS A N 1
ATOM 1148 C CA . LYS A 1 143 ? 16.163 0.922 -2.331 1.00 84.25 143 LYS A CA 1
ATOM 1149 C C . LYS A 1 143 ? 16.344 0.629 -3.826 1.00 84.25 143 LYS A C 1
ATOM 1151 O O . LYS A 1 143 ? 15.399 0.233 -4.506 1.00 84.25 143 LYS A O 1
ATOM 1156 N N . HIS A 1 144 ? 17.584 0.756 -4.297 1.00 86.44 144 HIS A N 1
ATOM 1157 C CA . HIS A 1 144 ? 17.991 0.437 -5.674 1.00 86.44 144 HIS A CA 1
ATOM 1158 C C . HIS A 1 144 ? 17.316 1.295 -6.755 1.00 86.44 144 HIS A C 1
ATOM 1160 O O . HIS A 1 144 ? 17.044 0.799 -7.835 1.00 86.44 144 HIS A O 1
ATOM 1166 N N . GLY A 1 145 ? 17.012 2.565 -6.463 1.00 82.94 145 GLY A N 1
ATOM 1167 C CA . GLY A 1 145 ? 16.417 3.471 -7.457 1.00 82.94 145 GLY A CA 1
ATOM 1168 C C . GLY A 1 145 ? 14.945 3.191 -7.776 1.00 82.94 145 GLY A C 1
ATOM 1169 O O . GLY A 1 145 ? 14.375 3.863 -8.626 1.00 82.94 145 GLY A O 1
ATOM 1170 N N . ASN A 1 146 ? 14.318 2.243 -7.075 1.00 89.56 146 ASN A N 1
ATOM 1171 C CA . ASN A 1 146 ? 12.885 1.992 -7.166 1.00 89.56 146 ASN A CA 1
ATOM 1172 C C . ASN A 1 146 ? 12.078 3.147 -6.558 1.00 89.56 146 ASN A C 1
ATOM 1174 O O . ASN A 1 146 ? 12.552 3.863 -5.672 1.00 89.56 146 ASN A O 1
ATOM 1178 N N . HIS A 1 147 ? 10.810 3.259 -6.941 1.00 91.69 147 HIS A N 1
ATOM 1179 C CA . HIS A 1 147 ? 9.862 4.185 -6.336 1.00 91.69 147 HIS A CA 1
ATOM 1180 C C . HIS A 1 147 ? 8.611 3.448 -5.866 1.00 91.69 147 HIS A C 1
ATOM 1182 O O . HIS A 1 147 ? 7.996 2.687 -6.605 1.00 91.69 147 HIS A O 1
ATOM 1188 N N . GLY A 1 148 ? 8.225 3.686 -4.616 1.00 93.38 148 GLY A N 1
ATOM 1189 C CA . GLY A 1 148 ? 6.964 3.214 -4.070 1.00 93.38 148 GLY A CA 1
ATOM 1190 C C . GLY A 1 148 ? 5.847 4.168 -4.462 1.00 93.38 148 GLY A C 1
ATOM 1191 O O . GLY A 1 148 ? 6.008 5.385 -4.345 1.00 93.38 148 GLY A O 1
ATOM 1192 N N . LEU A 1 149 ? 4.720 3.616 -4.896 1.00 94.44 149 LEU A N 1
ATOM 1193 C CA . LEU A 1 149 ? 3.487 4.350 -5.150 1.00 94.44 149 LEU A CA 1
ATOM 1194 C C . LEU A 1 149 ? 2.364 3.707 -4.338 1.00 94.44 149 LEU A C 1
ATOM 1196 O O . LEU A 1 149 ? 2.090 2.516 -4.458 1.00 94.44 149 LEU A O 1
ATOM 1200 N N . PHE A 1 150 ? 1.714 4.510 -3.507 1.00 96.38 150 PHE A N 1
ATOM 1201 C CA . PHE A 1 150 ? 0.569 4.110 -2.705 1.00 96.38 150 PHE A CA 1
ATOM 1202 C C . PHE A 1 150 ? -0.652 4.890 -3.159 1.00 96.38 150 PHE A C 1
ATOM 1204 O O . PHE A 1 150 ? -0.641 6.119 -3.096 1.00 96.38 150 PHE A O 1
ATOM 1211 N N . ILE A 1 151 ? -1.686 4.185 -3.607 1.00 96.62 151 ILE A N 1
ATOM 1212 C CA . ILE A 1 151 ? -2.967 4.759 -4.025 1.00 96.62 151 ILE A CA 1
ATOM 1213 C C . ILE A 1 151 ? -4.029 4.258 -3.057 1.00 96.62 151 ILE A C 1
ATOM 1215 O O . ILE A 1 151 ? -4.112 3.059 -2.808 1.00 96.62 151 ILE A O 1
ATOM 1219 N N . PHE A 1 152 ? -4.848 5.147 -2.510 1.00 97.06 152 PHE A N 1
ATOM 1220 C CA . PHE A 1 152 ? -5.862 4.768 -1.532 1.00 97.06 152 PHE A CA 1
ATOM 1221 C C . PHE A 1 152 ? -7.121 5.617 -1.644 1.00 97.06 152 PHE A C 1
ATOM 1223 O O . PHE A 1 152 ? -7.097 6.735 -2.143 1.00 97.06 152 PHE A O 1
ATOM 1230 N N . GLU A 1 153 ? -8.220 5.083 -1.138 1.00 96.38 153 GLU A N 1
ATOM 1231 C CA . GLU A 1 153 ? -9.504 5.760 -1.003 1.00 96.38 153 GLU A CA 1
ATOM 1232 C C . GLU A 1 153 ? -9.989 5.525 0.429 1.00 96.38 153 GLU A C 1
ATOM 1234 O O . GLU A 1 153 ? -10.230 4.372 0.796 1.00 96.38 153 GLU A O 1
ATOM 1239 N N . PRO A 1 154 ? -10.090 6.561 1.276 1.00 95.81 154 PRO A N 1
ATOM 1240 C CA . PRO A 1 154 ? -10.563 6.392 2.644 1.00 95.81 154 PRO A CA 1
ATOM 1241 C C . PRO A 1 154 ? -12.099 6.284 2.693 1.00 95.81 154 PRO A C 1
ATOM 1243 O O . PRO A 1 154 ? -12.788 6.848 1.844 1.00 95.81 154 PRO A O 1
ATOM 1246 N N . LYS A 1 155 ? -12.659 5.580 3.690 1.00 94.62 155 LYS A N 1
ATOM 1247 C CA . LYS A 1 155 ? -14.126 5.500 3.883 1.00 94.62 155 LYS A CA 1
ATOM 1248 C C . LYS A 1 155 ? -14.733 6.837 4.313 1.00 94.62 155 LYS A C 1
ATOM 1250 O O . LYS A 1 155 ? -15.890 7.120 4.014 1.00 94.62 155 LYS A O 1
ATOM 1255 N N . SER A 1 156 ? -13.955 7.637 5.033 1.00 93.00 156 SER A N 1
ATOM 1256 C CA . SER A 1 156 ? -14.315 8.964 5.526 1.00 93.00 156 SER A CA 1
ATOM 1257 C C . SER A 1 156 ? -13.123 9.906 5.407 1.00 93.00 156 SER A C 1
ATOM 1259 O O . SER A 1 156 ? -11.987 9.472 5.228 1.00 93.00 156 SER A O 1
ATOM 1261 N N . GLU A 1 157 ? -13.356 11.208 5.526 1.00 91.88 157 GLU A N 1
ATOM 1262 C CA . GLU A 1 157 ? -12.263 12.173 5.492 1.00 91.88 157 GLU A CA 1
ATOM 1263 C C . GLU A 1 157 ? -11.261 11.923 6.633 1.00 91.88 157 GLU A C 1
ATOM 1265 O O . GLU A 1 157 ? -11.629 11.826 7.804 1.00 91.88 157 GLU A O 1
ATOM 1270 N N . LEU A 1 158 ? -9.979 11.804 6.277 1.00 91.19 158 LEU A N 1
ATOM 1271 C CA . LEU A 1 158 ? -8.887 11.668 7.238 1.00 91.19 158 LEU A CA 1
ATOM 1272 C C . LEU A 1 158 ? -8.442 13.049 7.732 1.00 91.19 158 LEU A C 1
ATOM 1274 O O . LEU A 1 158 ? -8.246 13.962 6.924 1.00 91.19 158 LEU A O 1
ATOM 1278 N N . SER A 1 159 ? -8.195 13.176 9.040 1.00 92.31 159 SER A N 1
ATOM 1279 C CA . SER A 1 159 ? -7.545 14.365 9.607 1.00 92.31 159 SER A CA 1
ATOM 1280 C C . SER A 1 159 ? -6.128 14.540 9.048 1.00 92.31 159 SER A C 1
ATOM 1282 O O . SER A 1 159 ? -5.497 13.569 8.627 1.00 92.31 159 SER A O 1
ATOM 1284 N N . ASP A 1 160 ? -5.586 15.759 9.079 1.00 91.69 160 ASP A N 1
ATOM 1285 C CA . ASP A 1 160 ? -4.217 16.021 8.605 1.00 91.69 160 ASP A CA 1
ATOM 1286 C C . ASP A 1 160 ? -3.167 15.209 9.377 1.00 91.69 160 ASP A C 1
ATOM 1288 O O . ASP A 1 160 ? -2.212 14.696 8.788 1.00 91.69 160 ASP A O 1
ATOM 1292 N N . PHE A 1 161 ? -3.387 15.018 10.682 1.00 91.75 161 PHE A N 1
ATOM 1293 C CA . PHE A 1 161 ? -2.573 14.129 11.508 1.00 91.75 161 PHE A CA 1
ATOM 1294 C C . PHE A 1 161 ? -2.617 12.686 10.986 1.00 91.75 161 PHE A C 1
ATOM 1296 O O . PHE A 1 161 ? -1.570 12.094 10.724 1.00 91.75 161 PHE A O 1
ATOM 1303 N N . SER A 1 162 ? -3.817 12.146 10.752 1.00 92.88 162 SER A N 1
ATOM 1304 C CA . SER A 1 162 ? -4.000 10.779 10.249 1.00 92.88 162 SER A CA 1
ATOM 1305 C C . SER A 1 162 ? -3.412 10.602 8.849 1.00 92.88 162 SER A C 1
ATOM 1307 O O . SER A 1 162 ? -2.761 9.598 8.585 1.00 92.88 162 SER A O 1
ATOM 1309 N N . LYS A 1 163 ? -3.560 11.590 7.958 1.00 93.94 163 LYS A N 1
ATOM 1310 C CA . LYS A 1 163 ? -2.936 11.578 6.623 1.00 93.94 163 LYS A CA 1
ATOM 1311 C C . LYS A 1 163 ? -1.410 11.532 6.717 1.00 93.94 163 LYS A C 1
ATOM 1313 O O . LYS A 1 163 ? -0.778 10.739 6.020 1.00 93.94 163 LYS A O 1
ATOM 1318 N N . SER A 1 164 ? -0.819 12.354 7.586 1.00 93.94 164 SER A N 1
ATOM 1319 C CA . SER A 1 164 ? 0.631 12.380 7.814 1.00 93.94 164 SER A CA 1
ATOM 1320 C C . SER A 1 164 ? 1.138 11.050 8.379 1.00 93.94 164 SER A C 1
ATOM 1322 O O . SER A 1 164 ? 2.124 10.489 7.897 1.00 93.94 164 SER A O 1
ATOM 1324 N N . LEU A 1 165 ? 0.417 10.492 9.354 1.00 94.94 165 LEU A N 1
ATOM 1325 C CA . LEU A 1 165 ? 0.759 9.211 9.957 1.00 94.94 165 LEU A CA 1
ATOM 1326 C C . LEU A 1 165 ? 0.606 8.052 8.961 1.00 94.94 165 LEU A C 1
ATOM 1328 O O . LEU A 1 165 ? 1.501 7.211 8.881 1.00 94.94 165 LEU A O 1
ATOM 1332 N N . LEU A 1 166 ? -0.460 8.035 8.151 1.00 96.31 166 LEU A N 1
ATOM 1333 C CA . LEU A 1 166 ? -0.660 7.050 7.083 1.00 96.31 166 LEU A CA 1
ATOM 1334 C C . LEU A 1 166 ? 0.481 7.104 6.077 1.00 96.31 166 LEU A C 1
ATOM 1336 O O . LEU A 1 166 ? 1.032 6.06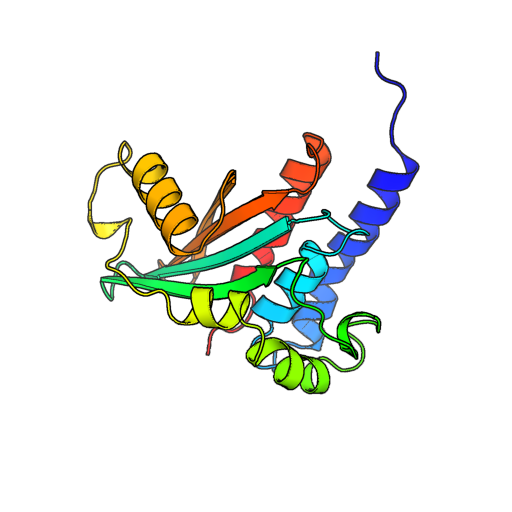3 5.740 1.00 96.31 166 LEU A O 1
ATOM 1340 N N . LYS A 1 167 ? 0.874 8.305 5.636 1.00 95.44 167 LYS A N 1
ATOM 1341 C CA . LYS A 1 167 ? 2.000 8.486 4.715 1.00 95.44 167 LYS A CA 1
ATOM 1342 C C . LYS A 1 167 ? 3.272 7.841 5.264 1.00 95.44 167 LYS A C 1
ATOM 1344 O O . LYS A 1 167 ? 3.889 7.038 4.571 1.00 95.44 167 LYS A O 1
ATOM 1349 N N . ASN A 1 168 ? 3.635 8.141 6.510 1.00 94.50 168 ASN A N 1
ATOM 1350 C CA . ASN A 1 168 ? 4.837 7.583 7.136 1.00 94.50 168 ASN A CA 1
ATOM 1351 C C . ASN A 1 168 ? 4.738 6.063 7.330 1.00 94.50 168 ASN A C 1
ATOM 1353 O O . ASN A 1 168 ? 5.714 5.346 7.126 1.00 94.50 168 ASN A O 1
ATOM 1357 N N . SER A 1 169 ? 3.550 5.564 7.674 1.00 95.38 169 SER A N 1
ATOM 1358 C CA . SER A 1 169 ? 3.301 4.130 7.851 1.00 95.38 169 SER A CA 1
ATOM 1359 C C . SER A 1 169 ? 3.363 3.371 6.527 1.00 95.38 169 SER A C 1
ATOM 1361 O O . SER A 1 169 ? 3.951 2.298 6.459 1.00 95.38 169 SER A O 1
ATOM 1363 N N . ALA A 1 170 ? 2.804 3.936 5.454 1.00 95.12 170 ALA A N 1
ATOM 1364 C CA . ALA A 1 170 ? 2.821 3.347 4.119 1.00 95.12 170 ALA A CA 1
ATOM 1365 C C . ALA A 1 170 ? 4.251 3.226 3.575 1.00 95.12 170 ALA A C 1
ATOM 1367 O O . ALA A 1 170 ? 4.571 2.247 2.910 1.00 95.12 170 ALA A O 1
ATOM 1368 N N . MET A 1 171 ? 5.151 4.153 3.921 1.00 94.81 171 MET A N 1
ATOM 1369 C CA . MET A 1 171 ? 6.565 4.051 3.539 1.00 94.81 171 MET A CA 1
ATOM 1370 C C . MET A 1 171 ? 7.249 2.793 4.098 1.00 94.81 171 MET A C 1
ATOM 1372 O O . MET A 1 171 ? 8.223 2.323 3.506 1.00 94.81 171 MET A O 1
ATOM 1376 N N . LEU A 1 172 ? 6.722 2.198 5.179 1.00 94.56 172 LEU A N 1
ATOM 1377 C CA . LEU A 1 172 ? 7.220 0.933 5.725 1.00 94.56 172 LEU A CA 1
ATOM 1378 C C . LEU A 1 172 ? 7.033 -0.248 4.759 1.00 94.56 172 LEU A C 1
ATOM 1380 O O . LEU A 1 172 ? 7.796 -1.207 4.835 1.00 94.56 172 LEU A O 1
ATOM 1384 N N . LEU A 1 173 ? 6.114 -0.149 3.787 1.00 93.94 173 LEU A N 1
ATOM 1385 C CA . LEU A 1 173 ? 5.972 -1.128 2.701 1.00 93.94 173 LEU A CA 1
ATOM 1386 C C . LEU A 1 173 ? 7.274 -1.292 1.902 1.00 93.94 173 LEU A C 1
ATOM 1388 O O . LEU A 1 173 ? 7.573 -2.389 1.444 1.00 93.94 173 LEU A O 1
ATOM 1392 N N . GLY A 1 174 ? 8.090 -0.235 1.795 1.00 90.50 174 GLY A N 1
ATOM 1393 C CA . GLY A 1 174 ? 9.394 -0.291 1.126 1.00 90.50 174 GLY A CA 1
ATOM 1394 C C . GLY A 1 174 ? 10.470 -1.085 1.881 1.00 90.50 174 GLY A C 1
ATOM 1395 O O . GLY A 1 174 ? 11.555 -1.297 1.341 1.00 90.50 174 GLY A O 1
ATOM 1396 N N . PHE A 1 175 ? 10.197 -1.501 3.122 1.00 89.31 175 PHE A N 1
ATOM 1397 C CA . PHE A 1 175 ? 11.072 -2.371 3.917 1.00 89.31 175 PHE A CA 1
ATOM 1398 C C . PHE A 1 175 ? 10.623 -3.833 3.911 1.00 89.31 175 PHE A C 1
ATOM 1400 O O . PHE A 1 175 ? 11.366 -4.697 4.373 1.00 89.31 175 PHE A O 1
ATOM 1407 N N . CYS A 1 176 ? 9.432 -4.121 3.391 1.00 89.06 176 CYS A N 1
ATOM 1408 C CA . CYS A 1 176 ? 8.965 -5.481 3.198 1.00 89.06 176 CYS A CA 1
ATOM 1409 C C . CYS A 1 176 ? 9.671 -6.105 1.984 1.00 89.06 176 CYS A C 1
ATOM 1411 O O . CYS A 1 176 ? 9.875 -5.439 0.969 1.00 89.06 176 CYS A O 1
ATOM 1413 N N . ALA A 1 177 ? 10.034 -7.387 2.073 1.00 75.56 177 ALA A N 1
ATOM 1414 C CA . ALA A 1 177 ? 10.574 -8.105 0.925 1.00 75.56 177 ALA A CA 1
ATOM 1415 C C . ALA A 1 177 ? 9.517 -8.185 -0.188 1.00 75.56 177 ALA A C 1
ATOM 1417 O O . ALA A 1 177 ? 8.364 -8.552 0.057 1.00 75.56 177 ALA A O 1
ATOM 1418 N N . ILE A 1 178 ? 9.924 -7.834 -1.405 1.00 69.00 178 ILE A N 1
ATOM 1419 C CA . ILE A 1 178 ? 9.129 -7.994 -2.621 1.00 69.00 178 ILE A CA 1
ATOM 1420 C C . ILE A 1 178 ? 9.767 -9.173 -3.349 1.00 69.00 178 ILE A C 1
ATOM 1422 O O . ILE A 1 178 ? 10.905 -9.060 -3.807 1.00 69.00 178 ILE A O 1
ATOM 1426 N N . ILE A 1 179 ? 9.079 -10.313 -3.336 1.00 55.94 179 ILE A N 1
ATOM 1427 C CA . ILE A 1 179 ? 9.503 -11.567 -3.972 1.00 55.94 179 ILE A CA 1
ATOM 1428 C C . ILE A 1 179 ? 8.580 -11.825 -5.155 1.00 55.94 179 ILE A C 1
ATOM 1430 O O . ILE A 1 179 ? 7.349 -11.685 -4.958 1.00 55.94 179 ILE A O 1
#

Sequence (179 aa):
MTQANIPMEQGLLQKVTDIPSKILLHHEVQNLPQILLHYLGHEDCFGLKHAAYFVDNPDFDHLIGVAGYSNQDHCSKAAEDLWKDPNSFHEAITNLDFNKKVRSYFQDSLKRKNSADHDSVLVHKIAKDIGIENPQMFSWNVKHGNHGLFIFEPKSELSDFSKSLLKNSAMLLGFCAII

Radius of gyration: 15.94 Å; chains: 1; bounding box: 33×45×42 Å

Foldseek 3Di:
DDDDPPVLLVQ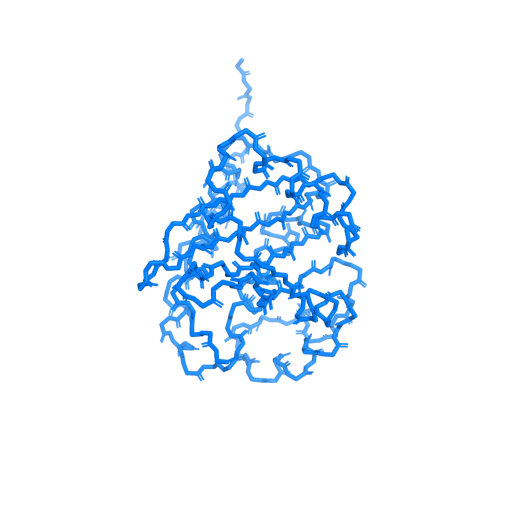QVVLLVCVVVLCVVCQVDPLPLALLQLSCCDPSHQAFQKKWKWKFDQVVFKIFTRFIDHPVFDQVCSVDDCSVCVNVVVVSRCPTPLGVQRRPDMDTGPVNVPDPVCPVVVLCVVCVSSPNDDWDWDKDAAPPRMIMIMITGHPDDDDPSSVVSSNVSNVCSSVHDRD

Secondary structure (DSSP, 8-state):
-PPP-HHHHHHHHHHHHTHHHHHHHTTTSTTHHHHHHHHHHSTTTT-EEEEEEEEEETTTTEEEEEEEEETT---GGGGS-TTTSHHHHHHHHHT-HHHHHHHT-EE--SGGG--TTSHHHHHHHHHHHHT-SS-EEEEEE-GGG-EEEEEEEESSPPPHHHHHHHHHHHGGGGGS---

=== Feature glossary ===
The record interleaves many kinds of information about one protein. Here is each kind framed as the question it answers.

Q: What does the local fold look like, residue by residue?
A: The Foldseek 3Di string encodes local tertiary geometry as a 20-letter alphabet — one character per residue — derived from the relative positions of nearby Cα atoms. Unlike the amino-acid sequence, 3Di is a direct function of the 3D structure, so two proteins with the same fold have similar 3Di strings even at low sequence identity.

Q: Which residues are in helices, strands, or loops?
A: The SS8 string is DSSP's per-residue secondary-structure call. α-helix (H) means an i→i+4 H-bond ladder; β-strand (E) means the residue participates in a β-sheet; 3₁₀ (G) and π (I) are tighter and wider helices; T/S are turns/bends; '-' is loop.

Q: How big and how compact is the whole molecule?
A: Radius of gyration (Rg) is the root-mean-square distance of Cα atoms from their centroid — a single number for overall size and compactness. A globular domain of N residues has Rg ≈ 2.2·N^0.38 Å; an extended or disordered chain has a much larger Rg. The Cα contact count is the number of residue pairs whose Cα atoms are within 8 Å and are more than four positions apart in sequence — a standard proxy for tertiary packing density. The bounding box is the smallest axis-aligned box enclosing all Cα atoms.

Q: Where is each backbone atom in 3D?
A: Structure coordinates are given as an mmCIF _atom_site loop: one row per atom with element, residue name, chain id, sequence number, and x/y/z position in Å. Only the four main-chain atoms per residue are included here; side chains are omitted to keep the record compact.

Q: What is the amino-acid chain?
A: Primary structure: the covalent order of the twenty standard amino acids along the backbone. Two proteins with the same sequence will (almost always) fold to the same structure; two with 30% identity often share a fold but not the details.

Q: What if only a Cα trace is available?
A: Three-state secondary structure (P-SEA) collapses the eight DSSP classes into helix (a), strand (b), and coil (c). P-SEA assigns these from Cα geometry alone — distances and angles — without requiring backbone oxygens, so it works on any Cα trace.

Q: What family and function is it annotated with?
A: Database cross-references. InterPro integrates a dozen domain/family signature databases into unified entries with residue-range hits. GO terms attach function/process/location labels with evidence codes. CATH codes position the fold in a four-level structural taxonomy. Organism is the NCBI-taxonomy species name.

Q: How confident is the AlphaFold model at each residue?
A: pLDDT is the predicted lDDT-Cα score: AlphaFold's confidence that the local environment of each residue (all inter-atomic distances within 15 Å) is correctly placed. It is a per-residue number between 0 and 100, with higher meaning more reliable.

Q: How mobile is each atom in the crystal?
A: B-factor (Debye–Waller factor) reflects atomic displacement in the crystal lattice. It is an experimental observable (units Å²), not a prediction; low values mean the atom is pinned down, high values mean it moves or is heterogeneous across the crystal.

Q: Which residues are buried vs exposed?
A: SASA measures how much of the protein is reachable by solvent. It is computed by rolling a water-sized probe over the atomic surface and summing the exposed area (Å²). Per-residue SASA distinguishes core (buried, low SASA) from surface (exposed, high SASA) residues; total SASA is a whole-molecule size measure.

Q: What do the diagnostic plots show?
A: Plot images: a contact map (which residues are close in 3D, as an N×N binary image), a Ramachandran scatter (backbone torsion angles, revealing secondary-structure composition at a glance), and — for AlphaFold structures — a PAE heatmap (pairwise prediction confidence).

Q: What known structures does this most resemble?
A: The Foldseek neighbor list gives the closest experimentally determined structures in the PDB, ranked by structural alignment. TM-score near 1 means near-identical fold; near 0.3 means only rough topology match. This is how one finds what a novel AlphaFold prediction most resembles in the solved-structure universe.

Q: Are the domains correctly placed relative to each other?
A: Predicted aligned error is AlphaFold's pairwise confidence. Unlike pLDDT (per-residue), PAE is per-residue-pair and captures whether two parts of the structure are correctly placed relative to each other. Units are ångströms of expected positional error.

Q: What do the rendered images show?
A: Structure images are PyMOL renders from six orthogonal camera directions. Cartoon representation draws helices as coils and strands as arrows; sticks shows the backbone as bonds; surface shows the solvent-excluded envelope. Rainbow coloring maps sequence position to hue (blue→red, N→C); chain coloring assigns a distinct color per polypeptide.

Q: What are the backbone torsion angles?
A: φ (phi) and ψ (psi) are the two rotatable backbone dihedrals per residue: φ is the C(i-1)–N–Cα–C torsion, ψ is the N–Cα–C–N(i+1) torsion, both in degrees on (−180°, 180°]. α-helical residues cluster near (−60°, −45°); β-strand residues near (−120°, +130°). A Ramachandran plot is simply a scatter of (φ, ψ) for every residue.